Protein AF-A0A1S8CQG7-F1 (afdb_monomer)

pLDDT: mean 82.02, std 10.02, range [31.94, 93.12]

Secondary structure (DSSP, 8-state):
-HHHHHHHHHHHHHHHHHHHT--TT-SS--HHHHHHHHHHHHHHHHHHH-TT-HHHHHHHHHHHHHHHHH----HHHHHTT-HHHHHHHHHHHHHHHHHT-HHHHHHHHHHHHHHHHHHHHTT-TT-HHHHHHHHTSHHHHHHHHHHHHHHHT--------SPPPPTTPPPEEEEEEEEESSHHHHHHHHTTSPSEEEEEEE-------

Radius of gyration: 22.92 Å; Cα contacts (8 Å, |Δi|>4): 133; chains: 1; bounding box: 58×35×70 Å

Structure (mmCIF, N/CA/C/O backbone):
data_AF-A0A1S8CQG7-F1
#
_entry.id   AF-A0A1S8CQG7-F1
#
loop_
_atom_site.group_PDB
_atom_site.id
_atom_site.type_symbol
_atom_site.label_atom_id
_atom_site.label_alt_id
_atom_site.label_comp_id
_atom_site.label_asym_id
_atom_site.label_entity_id
_atom_site.label_seq_id
_atom_site.pdbx_PDB_ins_code
_atom_site.Cartn_x
_atom_site.Cartn_y
_atom_site.Cartn_z
_atom_site.occupancy
_atom_site.B_iso_or_equiv
_atom_site.auth_seq_id
_atom_site.auth_comp_id
_atom_site.auth_asym_id
_atom_site.auth_atom_id
_atom_site.pdbx_PDB_model_num
ATOM 1 N N . MET A 1 1 ? -8.792 21.203 -4.633 1.00 54.28 1 MET A N 1
ATOM 2 C CA . MET A 1 1 ? -9.211 19.789 -4.724 1.00 54.28 1 MET A CA 1
ATOM 3 C C . MET A 1 1 ? -8.132 18.847 -4.196 1.00 54.28 1 MET A C 1
ATOM 5 O O . MET A 1 1 ? -8.352 18.302 -3.131 1.00 54.28 1 MET A O 1
ATOM 9 N N . LEU A 1 2 ? -6.945 18.733 -4.815 1.00 55.75 2 LEU A N 1
ATOM 10 C CA . LEU A 1 2 ? -5.851 17.871 -4.303 1.00 55.75 2 LEU A CA 1
ATOM 11 C C . LEU A 1 2 ? -5.373 18.230 -2.877 1.00 55.75 2 LEU A C 1
ATOM 13 O O . LEU A 1 2 ? -5.140 17.348 -2.058 1.00 55.75 2 LEU A O 1
ATOM 17 N N . LEU A 1 3 ? -5.314 19.528 -2.549 1.00 60.94 3 LEU A N 1
ATOM 18 C CA . LEU A 1 3 ? -4.995 20.023 -1.198 1.00 60.94 3 LEU A CA 1
ATOM 19 C C . LEU A 1 3 ? -6.006 19.596 -0.118 1.00 60.94 3 LEU A C 1
ATOM 21 O O . LEU A 1 3 ? -5.635 19.482 1.046 1.00 60.94 3 LEU A O 1
ATOM 25 N N . ASP A 1 4 ? -7.265 19.357 -0.493 1.00 75.50 4 ASP A N 1
ATOM 26 C CA . ASP A 1 4 ? -8.313 18.941 0.449 1.00 75.50 4 ASP A CA 1
ATOM 27 C C . ASP A 1 4 ? -8.171 17.453 0.789 1.00 75.50 4 ASP A C 1
ATOM 29 O O . ASP A 1 4 ? -8.270 17.050 1.944 1.00 75.50 4 ASP A O 1
ATOM 33 N N . MET A 1 5 ? -7.841 16.639 -0.217 1.00 80.38 5 MET A N 1
ATOM 34 C CA . MET A 1 5 ? -7.647 15.200 -0.065 1.00 80.38 5 MET A CA 1
ATOM 35 C C . MET A 1 5 ? -6.446 14.863 0.821 1.00 80.38 5 MET A C 1
ATOM 37 O O . MET A 1 5 ? -6.584 14.087 1.765 1.00 80.38 5 MET A O 1
ATOM 41 N N . SER A 1 6 ? -5.285 15.474 0.554 1.00 82.12 6 SER A N 1
ATOM 42 C CA . SER A 1 6 ? -4.076 15.260 1.363 1.00 82.12 6 SER A CA 1
ATOM 43 C C . SER A 1 6 ? -4.330 15.606 2.827 1.00 82.12 6 SER A C 1
ATOM 45 O O . SER A 1 6 ? -3.995 14.834 3.719 1.00 82.12 6 SER A O 1
ATOM 47 N N . ARG A 1 7 ? -5.013 16.729 3.080 1.00 86.19 7 ARG A N 1
ATOM 48 C CA . ARG A 1 7 ? -5.357 17.165 4.433 1.00 86.19 7 ARG A CA 1
ATOM 49 C C . ARG A 1 7 ? -6.316 16.198 5.131 1.00 86.19 7 ARG A C 1
ATOM 51 O O . ARG A 1 7 ? -6.117 15.903 6.305 1.00 86.19 7 ARG A O 1
ATOM 58 N N . LEU A 1 8 ? -7.347 15.704 4.442 1.00 88.00 8 LEU A N 1
ATOM 59 C CA . LEU A 1 8 ? -8.273 14.712 5.005 1.00 88.00 8 LEU A CA 1
ATOM 60 C C . LEU A 1 8 ? -7.556 13.401 5.355 1.00 88.00 8 LEU A C 1
ATOM 62 O O . LEU A 1 8 ? -7.810 12.823 6.410 1.00 88.00 8 LEU A O 1
ATOM 66 N N . LEU A 1 9 ? -6.635 12.951 4.499 1.00 89.62 9 LEU A N 1
ATOM 67 C CA . LEU A 1 9 ? -5.856 11.736 4.732 1.00 89.62 9 LEU A CA 1
ATOM 68 C C . LEU A 1 9 ? -4.841 11.894 5.861 1.00 89.62 9 LEU A C 1
ATOM 70 O O . LEU A 1 9 ? -4.693 10.976 6.663 1.00 89.62 9 LEU A O 1
ATOM 74 N N . GLU A 1 10 ? -4.185 13.048 5.971 1.00 90.12 10 GLU A N 1
ATOM 75 C CA . GLU A 1 10 ? -3.320 13.358 7.111 1.00 90.12 10 GLU A CA 1
ATOM 76 C C . GLU A 1 10 ? -4.110 13.369 8.421 1.00 90.12 10 GLU A C 1
ATOM 78 O O . GLU A 1 10 ? -3.680 12.763 9.397 1.00 90.12 10 GLU A O 1
ATOM 83 N N . GLN A 1 11 ? -5.300 13.978 8.440 1.00 90.94 11 GLN A N 1
ATOM 84 C CA . GLN A 1 11 ? -6.179 13.955 9.613 1.00 90.94 11 GLN A CA 1
ATOM 85 C C . GLN A 1 11 ? -6.595 12.529 9.993 1.00 90.94 11 GLN A C 1
ATOM 87 O O . GLN A 1 11 ? -6.559 12.168 11.170 1.00 90.94 11 GLN A O 1
ATOM 92 N N . ALA A 1 12 ? -6.958 11.707 9.005 1.00 92.62 12 ALA A N 1
ATOM 93 C CA . ALA A 1 12 ? -7.298 10.306 9.228 1.00 92.62 12 ALA A CA 1
ATOM 94 C C . ALA A 1 12 ? -6.092 9.500 9.745 1.00 92.62 12 ALA A C 1
ATOM 96 O O . ALA A 1 12 ? -6.244 8.692 10.659 1.00 92.62 12 ALA A O 1
ATOM 97 N N . LEU A 1 13 ? -4.890 9.744 9.213 1.00 92.12 13 LEU A N 1
ATOM 98 C CA . LEU A 1 13 ? -3.665 9.088 9.666 1.00 92.12 13 LEU A CA 1
ATOM 99 C C . LEU A 1 13 ? -3.290 9.502 11.095 1.00 92.12 13 LEU A C 1
ATOM 101 O O . LEU A 1 13 ? -2.899 8.644 11.878 1.00 92.12 13 LEU A O 1
ATOM 105 N N . THR A 1 14 ? -3.447 10.774 11.463 1.00 92.06 14 THR A N 1
ATOM 106 C CA . THR A 1 14 ? -3.216 11.239 12.840 1.00 92.06 14 THR A CA 1
ATOM 107 C C . THR A 1 14 ? -4.167 10.555 13.817 1.00 92.06 14 THR A C 1
ATOM 109 O O . THR A 1 14 ? -3.715 9.980 14.801 1.00 9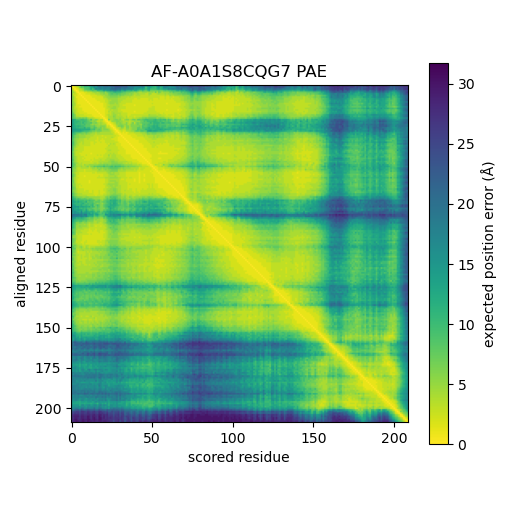2.06 14 THR A O 1
ATOM 112 N N . LEU A 1 15 ? -5.467 10.510 13.505 1.00 91.56 15 LEU A N 1
ATOM 113 C CA . LEU A 1 15 ? -6.439 9.786 14.335 1.00 91.56 15 LEU A CA 1
ATOM 114 C C . LEU A 1 15 ? -6.114 8.295 14.447 1.00 91.56 15 LEU A C 1
ATOM 116 O O . LEU A 1 15 ? -6.358 7.685 15.485 1.00 91.56 15 LEU A O 1
ATOM 120 N N . TRP A 1 16 ? -5.568 7.706 13.385 1.00 93.12 16 TRP A N 1
ATOM 121 C CA . TRP A 1 16 ? -5.131 6.317 13.389 1.00 93.12 16 TRP A CA 1
ATOM 122 C C . TRP A 1 16 ? -3.918 6.080 14.297 1.00 93.12 16 TRP A C 1
ATOM 124 O O . TRP A 1 16 ? -3.903 5.113 15.057 1.00 93.12 16 TRP A O 1
ATOM 134 N N . ILE A 1 17 ? -2.933 6.978 14.266 1.00 90.88 17 ILE A N 1
ATOM 135 C CA . ILE A 1 17 ? -1.761 6.944 15.152 1.00 90.88 17 ILE A CA 1
ATOM 136 C C . ILE A 1 17 ? -2.188 7.091 16.614 1.00 90.88 17 ILE A C 1
ATOM 138 O O . ILE A 1 17 ? -1.755 6.299 17.453 1.00 90.88 17 ILE A O 1
ATOM 142 N N . ASP A 1 18 ? -3.074 8.049 16.897 1.00 89.62 18 ASP A N 1
ATOM 143 C CA . ASP A 1 18 ? -3.602 8.302 18.239 1.00 89.62 18 ASP A CA 1
ATOM 144 C C . ASP A 1 18 ? -4.360 7.085 18.781 1.00 89.62 18 ASP A C 1
ATOM 146 O O . ASP A 1 18 ? -4.192 6.705 19.941 1.00 89.62 18 ASP A O 1
ATOM 150 N N . LEU A 1 19 ? -5.170 6.442 17.934 1.00 88.44 19 LEU A N 1
ATOM 151 C CA . LEU A 1 19 ? -5.935 5.249 18.290 1.00 88.44 19 LEU A CA 1
ATOM 152 C C . LEU A 1 19 ? -5.026 4.064 18.624 1.00 88.44 19 LEU A C 1
ATOM 154 O O . LEU A 1 19 ? -5.281 3.349 19.591 1.00 88.44 19 LEU A O 1
ATOM 158 N N . LEU A 1 20 ? -3.968 3.856 17.839 1.00 86.88 20 LEU A N 1
ATOM 159 C CA . LEU A 1 20 ? -3.015 2.770 18.067 1.00 86.88 20 LEU A CA 1
ATOM 160 C C . LEU A 1 20 ? -1.976 3.089 19.153 1.00 86.88 20 LEU A C 1
ATOM 162 O O . LEU A 1 20 ? -1.196 2.204 19.507 1.00 86.88 20 LEU A O 1
ATOM 166 N N . GLN A 1 21 ? -1.953 4.325 19.665 1.00 84.50 21 GLN A N 1
ATOM 167 C CA . GLN A 1 21 ? -0.974 4.816 20.640 1.00 84.50 21 GLN A CA 1
ATOM 168 C C . GLN A 1 21 ? 0.474 4.509 20.219 1.00 84.50 21 GLN A C 1
ATOM 170 O O . GLN A 1 21 ? 1.303 4.061 21.015 1.00 84.50 21 GLN A O 1
ATOM 175 N N . ILE A 1 22 ? 0.774 4.702 18.933 1.00 80.94 22 ILE A N 1
ATOM 176 C CA . ILE A 1 22 ? 2.097 4.416 18.371 1.00 80.94 22 ILE A CA 1
ATOM 177 C C . ILE A 1 22 ? 3.037 5.575 18.681 1.00 80.94 22 ILE A C 1
ATOM 179 O O . ILE A 1 22 ? 2.813 6.697 18.234 1.00 80.94 22 ILE A O 1
ATOM 183 N N . ASP A 1 23 ? 4.149 5.274 19.350 1.00 77.75 23 ASP A N 1
ATOM 184 C CA . ASP A 1 23 ? 5.336 6.127 19.311 1.00 77.75 23 ASP A CA 1
ATOM 185 C C . ASP A 1 23 ? 6.210 5.735 18.113 1.00 77.75 23 ASP A C 1
ATOM 187 O O . ASP A 1 23 ? 6.784 4.646 18.051 1.00 77.75 23 ASP A O 1
ATOM 191 N N . GLU A 1 24 ? 6.323 6.629 17.138 1.00 70.31 24 GLU A N 1
ATOM 192 C CA . GLU A 1 24 ? 7.125 6.397 15.937 1.00 70.31 24 GLU A CA 1
ATOM 193 C C . GLU A 1 24 ? 8.622 6.238 16.225 1.00 70.31 24 GLU A C 1
ATOM 195 O O . GLU A 1 24 ? 9.329 5.595 15.448 1.00 70.31 24 GLU A O 1
ATOM 200 N N . ASN A 1 25 ? 9.100 6.764 17.355 1.00 78.12 25 ASN A N 1
ATOM 201 C CA . ASN A 1 25 ? 10.495 6.668 17.773 1.00 78.12 25 ASN A CA 1
ATOM 202 C C . ASN A 1 25 ? 10.755 5.471 18.698 1.00 78.12 25 ASN A C 1
ATOM 204 O O . ASN A 1 25 ? 11.852 5.351 19.251 1.00 78.12 25 ASN A O 1
ATOM 208 N N . MET A 1 26 ? 9.777 4.571 18.868 1.00 78.50 26 MET A N 1
ATOM 209 C CA . MET A 1 26 ? 9.948 3.404 19.726 1.00 78.50 26 MET A CA 1
ATOM 210 C C . MET A 1 26 ? 11.101 2.515 19.229 1.00 78.50 26 MET A C 1
ATOM 212 O O . MET A 1 26 ? 11.159 2.104 18.062 1.00 78.50 26 MET A O 1
ATOM 216 N N . THR A 1 27 ? 12.012 2.183 20.142 1.00 75.56 27 THR A N 1
ATOM 217 C CA . THR A 1 27 ? 13.110 1.225 19.925 1.00 75.56 27 THR A CA 1
ATOM 218 C C . THR A 1 27 ? 12.851 -0.118 20.609 1.00 75.56 27 THR A C 1
ATOM 220 O O . THR A 1 27 ? 13.484 -1.115 20.268 1.00 75.56 27 THR A O 1
ATOM 223 N N . THR A 1 28 ? 11.886 -0.170 21.529 1.00 76.69 28 THR A N 1
ATOM 224 C CA . THR A 1 28 ? 11.429 -1.373 22.230 1.00 76.69 28 THR A CA 1
ATOM 225 C C . THR A 1 28 ? 9.903 -1.453 22.167 1.00 76.69 28 THR A C 1
ATOM 227 O O . THR A 1 28 ? 9.218 -0.435 22.226 1.00 76.69 28 THR A O 1
ATOM 230 N N . GLY A 1 29 ? 9.356 -2.660 22.013 1.00 81.50 29 GLY A N 1
ATOM 231 C CA . GLY A 1 29 ? 7.917 -2.856 21.848 1.00 81.50 29 GLY A CA 1
ATOM 232 C C . GLY A 1 29 ? 7.546 -4.306 21.548 1.00 81.50 29 GLY A C 1
ATOM 233 O O . GLY A 1 29 ? 8.406 -5.168 21.359 1.00 81.50 29 GLY A O 1
ATOM 234 N N . SER A 1 30 ? 6.248 -4.582 21.519 1.00 85.31 30 SER A N 1
ATOM 235 C CA . SER A 1 30 ? 5.708 -5.859 21.051 1.00 85.31 30 SER A CA 1
ATOM 236 C C . SER A 1 30 ? 5.804 -5.983 19.525 1.00 85.31 30 SER A C 1
ATOM 238 O O . SER A 1 30 ? 5.889 -4.989 18.802 1.00 85.31 30 SER A O 1
ATOM 240 N N . SER A 1 31 ? 5.733 -7.216 19.010 1.00 84.75 31 SER A N 1
ATOM 241 C CA . SER A 1 31 ? 5.701 -7.463 17.558 1.00 84.75 31 SER A CA 1
ATOM 242 C C . SER A 1 31 ? 4.557 -6.715 16.864 1.00 84.75 31 SER A C 1
ATOM 244 O O . SER A 1 31 ? 4.723 -6.248 15.741 1.00 84.75 31 SER A O 1
ATOM 246 N N . GLU A 1 32 ? 3.411 -6.575 17.530 1.00 83.94 32 GLU A N 1
ATOM 247 C CA . GLU A 1 32 ? 2.257 -5.848 17.003 1.00 83.94 32 GLU A CA 1
ATOM 248 C C . GLU A 1 32 ? 2.516 -4.341 16.917 1.00 83.94 32 GLU A C 1
ATOM 250 O O . GLU A 1 32 ? 2.257 -3.737 15.880 1.00 83.94 32 GLU A O 1
ATOM 255 N N . GLN A 1 33 ? 3.121 -3.744 17.946 1.00 84.62 33 GLN A N 1
ATOM 256 C CA . GLN A 1 33 ? 3.489 -2.325 17.928 1.00 84.62 33 GLN A CA 1
ATOM 257 C C . GLN A 1 33 ? 4.494 -2.004 16.817 1.00 84.62 33 GLN A C 1
ATOM 259 O O . GLN A 1 33 ? 4.330 -1.005 16.119 1.00 84.62 33 GLN A O 1
ATOM 264 N N . PHE A 1 34 ? 5.482 -2.876 16.591 1.00 85.50 34 PHE A N 1
ATOM 265 C CA . PHE A 1 34 ? 6.413 -2.714 15.472 1.00 85.50 34 PHE A CA 1
ATOM 266 C C . PHE A 1 34 ? 5.711 -2.815 14.114 1.00 85.50 34 PHE A C 1
ATOM 268 O O . PHE A 1 34 ? 5.920 -1.950 13.266 1.00 85.50 34 PHE A O 1
ATOM 275 N N . LYS A 1 35 ? 4.827 -3.804 13.921 1.00 85.88 35 LYS A N 1
ATOM 276 C CA . LYS A 1 35 ? 4.032 -3.932 12.685 1.00 85.88 35 LYS A CA 1
ATOM 277 C C . LYS A 1 35 ? 3.180 -2.692 12.425 1.00 85.88 35 LYS A C 1
ATOM 279 O O . LYS A 1 35 ? 3.163 -2.181 11.309 1.00 85.88 35 LYS A O 1
ATOM 284 N N . ASN A 1 36 ? 2.509 -2.196 13.458 1.00 86.88 36 ASN A N 1
ATOM 285 C CA . ASN A 1 36 ? 1.658 -1.016 13.386 1.00 86.88 36 ASN A CA 1
ATOM 286 C C . ASN A 1 36 ? 2.468 0.249 13.056 1.00 86.88 36 ASN A C 1
ATOM 288 O O . ASN A 1 36 ? 2.061 1.043 12.207 1.00 86.88 36 ASN A O 1
ATOM 292 N N . ARG A 1 37 ? 3.650 0.412 13.665 1.00 88.62 37 ARG A N 1
ATOM 293 C CA . ARG A 1 37 ? 4.590 1.497 13.346 1.00 88.62 37 ARG A CA 1
ATOM 294 C C . ARG A 1 37 ? 5.037 1.439 11.888 1.00 88.62 37 ARG A C 1
ATOM 296 O O . ARG A 1 37 ? 4.981 2.449 11.189 1.00 88.62 37 ARG A O 1
ATOM 303 N N . ASP A 1 38 ? 5.468 0.269 11.426 1.00 87.62 38 ASP A N 1
ATOM 304 C CA . ASP A 1 38 ? 5.947 0.092 10.056 1.00 87.62 38 ASP A CA 1
ATOM 305 C C . ASP A 1 38 ? 4.819 0.372 9.049 1.00 87.62 38 ASP A C 1
ATOM 307 O O . ASP A 1 38 ? 5.031 1.063 8.057 1.00 87.62 38 ASP A O 1
ATOM 311 N N . GLN A 1 39 ? 3.587 -0.041 9.356 1.00 88.31 39 GLN A N 1
ATOM 312 C CA . GLN A 1 39 ? 2.401 0.260 8.554 1.00 88.31 39 GLN A CA 1
ATOM 313 C C . GLN A 1 39 ? 2.093 1.763 8.479 1.00 88.31 39 GLN A C 1
ATOM 315 O O . GLN A 1 39 ? 1.856 2.284 7.387 1.00 88.31 39 GLN A O 1
ATOM 320 N N . VAL A 1 40 ? 2.123 2.480 9.609 1.00 90.94 40 VAL A N 1
ATOM 321 C CA . VAL A 1 40 ? 1.959 3.947 9.639 1.00 90.94 40 VAL A CA 1
ATOM 322 C C . VAL A 1 40 ? 3.028 4.627 8.794 1.00 90.94 40 VAL A C 1
ATOM 324 O O . VAL A 1 40 ? 2.717 5.510 7.989 1.00 90.94 40 VAL A O 1
ATOM 327 N N . ARG A 1 41 ? 4.281 4.188 8.933 1.00 89.94 41 ARG A N 1
ATOM 328 C CA . ARG A 1 41 ? 5.398 4.703 8.147 1.00 89.94 41 ARG A CA 1
ATOM 329 C C . ARG A 1 41 ? 5.169 4.481 6.653 1.00 89.94 41 ARG A C 1
ATOM 331 O O . ARG A 1 41 ? 5.276 5.436 5.889 1.00 89.94 41 ARG A O 1
ATOM 338 N N . THR A 1 42 ? 4.791 3.272 6.238 1.00 89.25 42 THR A N 1
ATOM 339 C CA . THR A 1 42 ? 4.466 2.959 4.838 1.00 89.25 42 THR A CA 1
ATOM 340 C C . THR A 1 42 ? 3.365 3.871 4.298 1.00 89.25 42 THR A C 1
ATOM 342 O O . THR A 1 42 ? 3.508 4.420 3.204 1.00 89.25 42 THR A O 1
ATOM 345 N N . ILE A 1 43 ? 2.282 4.093 5.052 1.00 90.94 43 ILE A N 1
ATOM 346 C CA . ILE A 1 43 ? 1.184 4.980 4.629 1.00 90.94 43 ILE A CA 1
ATOM 347 C C . ILE A 1 43 ? 1.684 6.419 4.466 1.00 90.94 43 ILE A C 1
ATOM 349 O O . ILE A 1 43 ? 1.387 7.055 3.454 1.00 90.94 43 ILE A O 1
ATOM 353 N N . ARG A 1 44 ? 2.486 6.926 5.409 1.00 90.12 44 ARG A N 1
ATOM 354 C CA . ARG A 1 44 ? 3.040 8.283 5.333 1.00 90.12 44 ARG A CA 1
ATOM 355 C C . ARG A 1 44 ? 3.990 8.457 4.155 1.00 90.12 44 ARG A C 1
ATOM 357 O O . ARG A 1 44 ? 3.867 9.424 3.413 1.00 90.12 44 ARG A O 1
ATOM 364 N N . GLU A 1 45 ? 4.907 7.517 3.952 1.00 88.62 45 GLU A N 1
ATOM 365 C CA . GLU A 1 45 ? 5.797 7.545 2.790 1.00 88.62 45 GLU A CA 1
ATOM 366 C C . GLU A 1 45 ? 4.996 7.500 1.479 1.00 88.62 45 GLU A C 1
ATOM 368 O O . GLU A 1 45 ? 5.328 8.192 0.519 1.00 88.62 45 GLU A O 1
ATOM 373 N N . THR A 1 46 ? 3.895 6.744 1.451 1.00 89.69 46 THR A N 1
ATOM 374 C CA . THR A 1 46 ? 2.986 6.702 0.298 1.00 89.69 46 THR A CA 1
ATOM 375 C C . THR A 1 46 ? 2.314 8.045 0.044 1.00 89.69 46 THR A C 1
ATOM 377 O O . THR A 1 46 ? 2.216 8.431 -1.112 1.00 89.69 46 THR A O 1
ATOM 38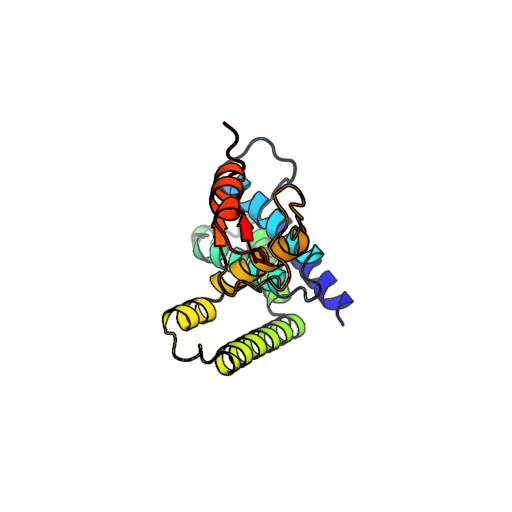0 N N . LEU A 1 47 ? 1.873 8.769 1.080 1.00 89.38 47 LEU A N 1
ATOM 381 C CA . LEU A 1 47 ? 1.279 10.105 0.915 1.00 89.38 47 LEU A CA 1
ATOM 382 C C . LEU A 1 47 ? 2.246 11.087 0.248 1.00 89.38 47 LEU A C 1
ATOM 384 O O . LEU A 1 47 ? 1.822 11.916 -0.549 1.00 89.38 47 LEU A O 1
ATOM 388 N N . VAL A 1 48 ? 3.542 10.974 0.549 1.00 87.00 48 VAL A N 1
ATOM 389 C CA . VAL A 1 48 ? 4.575 11.819 -0.066 1.00 87.00 48 VAL A CA 1
ATOM 390 C C . VAL A 1 48 ? 4.815 11.434 -1.530 1.00 87.00 48 VAL A C 1
ATOM 392 O O . VAL A 1 48 ? 5.004 12.310 -2.371 1.00 87.00 48 VAL A O 1
ATOM 395 N N . ARG A 1 49 ? 4.810 10.131 -1.847 1.00 86.50 49 ARG A N 1
ATOM 396 C CA . ARG A 1 49 ? 5.115 9.608 -3.193 1.00 86.50 49 ARG A CA 1
ATOM 397 C C . ARG A 1 49 ? 3.928 9.660 -4.158 1.00 86.50 49 ARG A C 1
ATOM 399 O O . ARG A 1 49 ? 4.110 9.899 -5.349 1.00 86.50 49 ARG A O 1
ATOM 406 N N . ASP A 1 50 ? 2.720 9.394 -3.671 1.00 85.88 50 ASP A N 1
ATOM 407 C CA . ASP A 1 50 ? 1.499 9.337 -4.470 1.00 85.88 50 ASP A CA 1
ATOM 408 C C . ASP A 1 50 ? 0.772 10.681 -4.441 1.00 85.88 50 ASP A C 1
ATOM 410 O O . ASP A 1 50 ? -0.038 10.945 -3.553 1.00 85.88 50 ASP A O 1
ATOM 414 N N . SER A 1 51 ? 0.994 11.503 -5.467 1.00 80.38 51 SER A N 1
ATOM 415 C CA . SER A 1 51 ? 0.324 12.802 -5.617 1.00 80.38 51 SER A CA 1
ATOM 416 C C . SER A 1 51 ? -1.206 12.711 -5.659 1.00 80.38 51 SER A C 1
ATOM 418 O O . SER A 1 51 ? -1.881 13.703 -5.386 1.00 80.38 51 SER A O 1
ATOM 420 N N . SER A 1 52 ? -1.765 11.538 -5.983 1.00 83.69 52 SER A N 1
ATOM 421 C CA . SER A 1 52 ? -3.211 11.310 -5.968 1.00 83.69 52 SER A CA 1
ATOM 422 C C . SER A 1 52 ? -3.767 10.982 -4.581 1.00 83.69 52 SER A C 1
ATOM 424 O O . SER A 1 52 ? -4.976 11.029 -4.403 1.00 83.69 52 SER A O 1
ATOM 426 N N . GLY A 1 53 ? -2.932 10.588 -3.614 1.00 86.56 53 GLY A N 1
ATOM 427 C CA . GLY A 1 53 ? -3.355 10.162 -2.272 1.00 86.56 53 GLY A CA 1
ATOM 428 C C . GLY A 1 53 ? -4.169 8.858 -2.215 1.00 86.56 53 GLY A C 1
ATOM 429 O O . GLY A 1 53 ? -4.407 8.327 -1.128 1.00 86.56 53 GLY A O 1
ATOM 430 N N . VAL A 1 54 ? -4.575 8.297 -3.358 1.00 89.12 54 VAL A N 1
ATOM 431 C CA . VAL A 1 54 ? -5.472 7.134 -3.428 1.00 89.12 54 VAL A CA 1
ATOM 432 C C . VAL A 1 54 ? -4.806 5.886 -2.852 1.00 89.12 54 VAL A C 1
ATOM 434 O O . VAL A 1 54 ? -5.437 5.128 -2.121 1.00 89.12 54 VAL A O 1
ATOM 437 N N . THR A 1 55 ? -3.516 5.676 -3.107 1.00 90.75 55 THR A N 1
ATOM 438 C CA . THR A 1 55 ? -2.809 4.499 -2.579 1.00 90.75 55 THR A CA 1
ATOM 439 C C . THR A 1 55 ? -2.776 4.527 -1.053 1.00 90.75 55 THR A C 1
ATOM 441 O O . THR A 1 55 ? -3.093 3.532 -0.403 1.00 90.75 55 THR A O 1
ATOM 444 N N . ALA A 1 56 ? -2.465 5.687 -0.469 1.00 91.38 56 ALA A N 1
ATOM 445 C CA . ALA A 1 56 ? -2.448 5.866 0.977 1.00 91.38 56 ALA A CA 1
ATOM 446 C C . ALA A 1 56 ? -3.841 5.686 1.600 1.00 91.38 56 ALA A C 1
ATOM 448 O O . ALA A 1 56 ? -3.961 5.016 2.626 1.00 91.38 56 ALA A O 1
ATOM 449 N N . LEU A 1 57 ? -4.891 6.210 0.953 1.00 91.25 57 LEU A N 1
ATOM 450 C CA . LEU A 1 57 ? -6.285 6.011 1.360 1.00 91.25 57 LEU A CA 1
ATOM 451 C C . LEU A 1 57 ? -6.617 4.527 1.528 1.00 91.25 57 LEU A C 1
ATOM 453 O O . LEU A 1 57 ? -7.154 4.125 2.560 1.00 91.25 57 LEU A O 1
ATOM 457 N N . PHE A 1 58 ? -6.314 3.704 0.525 1.00 90.00 58 PHE A N 1
ATOM 458 C CA . PHE A 1 58 ? -6.678 2.293 0.580 1.00 90.00 58 PHE A CA 1
ATOM 459 C C . PHE A 1 58 ? -5.783 1.471 1.501 1.00 90.00 58 PHE A C 1
ATOM 461 O O . PHE A 1 58 ? -6.286 0.565 2.169 1.00 90.00 58 PHE A O 1
ATOM 468 N N . LEU A 1 59 ? -4.491 1.799 1.601 1.00 90.81 59 LEU A N 1
ATOM 469 C CA . LEU A 1 59 ? -3.628 1.207 2.622 1.00 90.81 59 LEU A CA 1
ATOM 470 C C . LEU A 1 59 ? -4.192 1.489 4.021 1.00 90.81 59 LEU A C 1
ATOM 472 O O . LEU A 1 59 ? -4.315 0.562 4.823 1.00 90.81 59 LEU A O 1
ATOM 476 N N . LEU A 1 60 ? -4.626 2.723 4.295 1.00 92.00 60 LEU A N 1
ATOM 477 C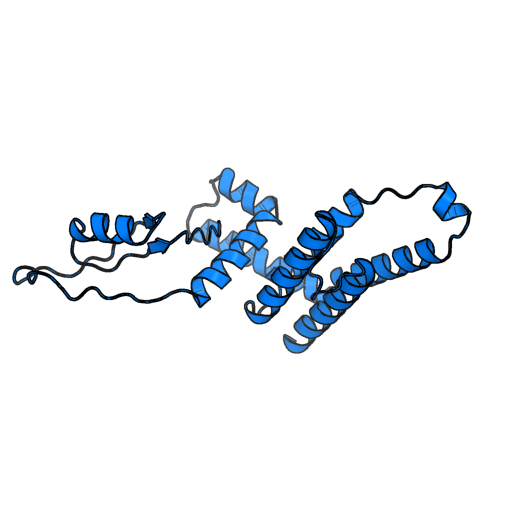 CA . LEU A 1 60 ? -5.248 3.095 5.565 1.00 92.00 60 LEU A CA 1
ATOM 478 C C . LEU A 1 60 ? -6.591 2.381 5.789 1.00 92.00 60 LEU A C 1
ATOM 480 O O . LEU A 1 60 ? -6.766 1.748 6.827 1.00 92.00 60 LEU A O 1
ATOM 484 N N . LYS A 1 61 ? -7.507 2.387 4.810 1.00 91.12 61 LYS A N 1
ATOM 485 C CA . LYS A 1 61 ? -8.794 1.664 4.893 1.00 91.12 61 LYS A CA 1
ATOM 486 C C . LYS A 1 61 ? -8.608 0.180 5.199 1.00 91.12 61 LYS A C 1
ATOM 488 O O . LYS A 1 61 ? -9.320 -0.369 6.040 1.00 91.12 61 LYS A O 1
ATOM 493 N N . ASN A 1 62 ? -7.639 -0.461 4.553 1.00 89.19 62 ASN A N 1
ATOM 494 C CA . ASN A 1 62 ? -7.321 -1.860 4.803 1.00 89.19 62 ASN A CA 1
ATOM 495 C C . ASN A 1 62 ? -6.754 -2.076 6.216 1.00 89.19 62 ASN A C 1
ATOM 497 O O . ASN A 1 62 ? -7.141 -3.024 6.892 1.00 89.19 62 ASN A O 1
ATOM 501 N N . SER A 1 63 ? -5.891 -1.170 6.683 1.00 89.31 63 SER A N 1
ATOM 502 C CA . SER A 1 63 ? -5.330 -1.195 8.043 1.00 89.31 63 SER A CA 1
ATOM 503 C C . SER A 1 63 ? -6.427 -1.142 9.106 1.00 89.31 63 SER A C 1
ATOM 505 O O . SER A 1 63 ? -6.483 -1.991 9.993 1.00 89.31 63 SER A O 1
ATOM 507 N N . VAL A 1 64 ? -7.348 -0.187 8.956 1.00 91.25 64 VAL A N 1
ATOM 508 C CA . VAL A 1 64 ? -8.496 -0.012 9.851 1.00 91.25 64 VAL A CA 1
ATOM 509 C C . VAL A 1 64 ? -9.409 -1.234 9.802 1.00 91.25 64 VAL A C 1
ATOM 511 O O . VAL A 1 64 ? -9.776 -1.767 10.844 1.00 91.25 64 VAL A O 1
ATOM 514 N N . SER A 1 65 ? -9.734 -1.730 8.607 1.00 89.38 65 SER A N 1
ATOM 515 C CA . SER A 1 65 ? -10.603 -2.904 8.446 1.00 89.38 65 SER A CA 1
ATOM 516 C C . SER A 1 65 ? -10.003 -4.152 9.096 1.00 89.38 65 SER A C 1
ATOM 518 O O . SER A 1 65 ? -10.702 -4.874 9.804 1.00 89.38 65 SER A O 1
ATOM 520 N N . HIS A 1 66 ? -8.698 -4.379 8.915 1.00 86.94 66 HIS A N 1
ATOM 521 C CA . HIS A 1 66 ? -7.989 -5.484 9.553 1.00 86.94 66 HIS A CA 1
ATOM 522 C C . HIS A 1 66 ? -8.008 -5.355 11.080 1.00 86.94 66 HIS A C 1
ATOM 524 O O . HIS A 1 66 ? -8.262 -6.335 11.776 1.00 86.94 66 HIS A O 1
ATOM 530 N N . TYR A 1 67 ? -7.758 -4.164 11.620 1.00 87.44 67 TYR A N 1
ATOM 531 C CA . TYR A 1 67 ? -7.821 -3.934 13.062 1.00 87.44 67 TYR A CA 1
ATOM 532 C C . TYR A 1 67 ? -9.213 -4.216 13.627 1.00 87.44 67 TYR A C 1
ATOM 534 O O . TYR A 1 67 ? -9.340 -4.966 14.592 1.00 87.44 67 TYR A O 1
ATOM 542 N N . LEU A 1 68 ? -10.267 -3.704 12.987 1.00 88.12 68 LEU A N 1
ATOM 543 C CA . LEU A 1 68 ? -11.644 -3.937 13.424 1.00 88.12 68 LEU A CA 1
ATOM 544 C C . LEU A 1 68 ? -12.028 -5.418 13.368 1.00 88.12 68 LEU A C 1
ATOM 546 O O . LEU A 1 68 ? -12.690 -5.904 14.279 1.00 88.12 68 LEU A O 1
ATOM 550 N N . ALA A 1 69 ? -11.573 -6.149 12.348 1.00 86.44 69 ALA A N 1
ATOM 551 C CA . ALA A 1 69 ? -11.829 -7.584 12.228 1.00 86.44 69 ALA A CA 1
ATOM 552 C C . ALA A 1 69 ? -11.147 -8.420 13.327 1.00 86.44 69 ALA A C 1
ATOM 554 O O . ALA A 1 69 ? -11.628 -9.501 13.657 1.00 86.44 69 ALA A O 1
ATOM 555 N N . ASN A 1 70 ? -10.040 -7.930 13.892 1.00 83.88 70 ASN A N 1
ATOM 556 C CA . ASN A 1 70 ? -9.255 -8.640 14.905 1.00 83.88 70 ASN A CA 1
ATOM 557 C C . ASN A 1 70 ? -9.446 -8.087 16.327 1.00 83.88 70 ASN A C 1
ATOM 559 O O . ASN A 1 70 ? -8.897 -8.639 17.279 1.00 83.88 70 ASN A O 1
ATOM 563 N N 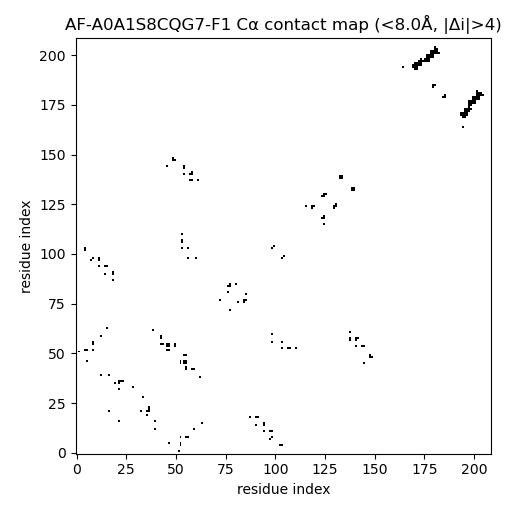. THR A 1 71 ? -10.239 -7.028 16.493 1.00 82.75 71 THR A N 1
ATOM 564 C CA . THR A 1 71 ? -10.523 -6.437 17.804 1.00 82.75 71 THR A CA 1
ATOM 565 C C . THR A 1 71 ? -11.756 -7.099 18.411 1.00 82.75 71 THR A C 1
ATOM 567 O O . THR A 1 71 ? -12.878 -6.907 17.943 1.00 82.75 71 THR A O 1
ATOM 570 N N . ALA A 1 72 ? -11.565 -7.872 19.481 1.00 78.62 72 ALA A N 1
ATOM 571 C CA . ALA A 1 72 ? -12.663 -8.474 20.232 1.00 78.62 72 ALA A CA 1
ATOM 572 C C . ALA A 1 72 ? -13.112 -7.546 21.371 1.00 78.62 72 ALA A C 1
ATOM 574 O O . ALA A 1 72 ? -12.322 -7.209 22.250 1.00 78.62 72 ALA A O 1
ATOM 575 N N . ILE A 1 73 ? -14.394 -7.171 21.381 1.00 75.88 73 ILE A N 1
ATOM 576 C CA . ILE A 1 73 ? -15.003 -6.374 22.454 1.00 75.88 73 ILE A CA 1
ATOM 577 C C . ILE A 1 73 ? -16.118 -7.195 23.096 1.00 75.88 73 ILE A C 1
ATOM 579 O O . ILE A 1 73 ? -17.003 -7.706 22.408 1.00 75.88 73 ILE A O 1
ATOM 583 N N . SER A 1 74 ? -16.095 -7.320 24.422 1.00 79.38 74 SER A N 1
ATOM 584 C CA . SER A 1 74 ? -17.164 -7.999 25.151 1.00 79.38 74 SER A CA 1
ATOM 585 C C . SER A 1 74 ? -18.368 -7.078 25.366 1.00 79.38 74 SER A C 1
ATOM 587 O O . SER A 1 74 ? -18.234 -5.888 25.653 1.00 79.38 74 SER A O 1
ATOM 589 N N . LEU A 1 75 ? -19.571 -7.653 25.324 1.00 76.56 75 LEU A N 1
ATOM 590 C CA . LEU A 1 75 ? -20.811 -6.950 25.680 1.00 76.56 75 LEU A CA 1
ATOM 591 C C . LEU A 1 75 ? -20.761 -6.366 27.099 1.00 76.56 75 LEU A C 1
ATOM 593 O O . LEU A 1 75 ? -21.333 -5.311 27.349 1.00 76.56 75 LEU A O 1
ATOM 597 N N . GLN A 1 76 ? -20.045 -7.020 28.016 1.00 80.12 76 GLN A N 1
ATOM 598 C CA . GLN A 1 76 ? -19.877 -6.544 29.386 1.00 80.12 76 GLN A CA 1
ATOM 599 C C . GLN A 1 76 ? -19.092 -5.226 29.447 1.00 80.12 76 GLN A C 1
ATOM 601 O O . GLN A 1 76 ? -19.494 -4.324 30.177 1.00 80.12 76 GLN A O 1
ATOM 606 N N . GLN A 1 77 ? -18.020 -5.081 28.659 1.00 75.00 77 GLN A N 1
ATOM 607 C CA . GLN A 1 77 ? -17.257 -3.827 28.563 1.00 75.00 77 GLN A CA 1
ATOM 608 C C . GLN A 1 77 ? -18.117 -2.683 28.012 1.00 75.00 77 GLN A C 1
ATOM 610 O O . GLN A 1 77 ? -18.045 -1.563 28.510 1.00 75.00 77 GLN A O 1
ATOM 615 N N . ILE A 1 78 ? -18.983 -2.981 27.037 1.00 76.62 78 ILE A N 1
ATOM 616 C CA . ILE A 1 78 ? -19.901 -1.997 26.447 1.00 76.62 78 ILE A CA 1
ATOM 617 C C . ILE A 1 78 ? -20.958 -1.555 27.469 1.00 76.62 78 ILE A C 1
ATOM 619 O O . ILE A 1 78 ? -21.182 -0.361 27.652 1.00 76.62 78 ILE A O 1
ATOM 623 N N . ILE A 1 79 ? -21.598 -2.509 28.153 1.00 79.62 79 ILE A N 1
ATOM 624 C CA . ILE A 1 79 ? -22.691 -2.239 29.103 1.00 79.62 79 ILE A CA 1
ATOM 625 C C . ILE A 1 79 ? -22.187 -1.496 30.341 1.00 79.62 79 ILE A C 1
ATOM 627 O O . ILE A 1 79 ? -22.869 -0.604 30.842 1.00 79.62 79 ILE A O 1
ATOM 631 N N . ASN A 1 80 ? -20.990 -1.834 30.821 1.00 82.44 80 ASN A N 1
ATOM 632 C CA . ASN A 1 80 ? -20.416 -1.201 32.005 1.00 82.44 80 ASN A CA 1
ATOM 633 C C . ASN A 1 80 ? -19.930 0.234 31.748 1.00 82.44 80 ASN A C 1
ATOM 635 O O . ASN A 1 80 ? -19.526 0.905 32.696 1.00 82.44 80 ASN A O 1
ATOM 639 N N . GLY A 1 81 ? -19.989 0.713 30.499 1.00 69.31 81 GLY A N 1
ATOM 640 C CA . GLY A 1 81 ? -19.672 2.096 30.155 1.00 69.31 81 GLY A CA 1
ATOM 641 C C . GLY A 1 81 ? -18.236 2.474 30.498 1.00 69.31 81 GLY A C 1
ATOM 642 O O . GLY A 1 81 ? -17.990 3.597 30.940 1.00 69.31 81 GLY A O 1
ATOM 643 N N . ASP A 1 82 ? -17.304 1.533 30.335 1.00 77.94 82 ASP A N 1
ATOM 644 C CA . ASP A 1 82 ? -15.893 1.793 30.576 1.00 77.94 82 ASP A CA 1
ATOM 645 C C . ASP A 1 82 ? -15.434 2.940 29.654 1.00 77.94 82 ASP A C 1
ATOM 647 O O . ASP A 1 82 ? -15.529 2.857 28.423 1.00 77.94 82 ASP A O 1
ATOM 651 N N . ARG A 1 83 ? -15.032 4.064 30.269 1.00 77.06 83 ARG A N 1
ATOM 652 C CA . ARG A 1 83 ? -14.779 5.336 29.573 1.00 77.06 83 ARG A CA 1
ATOM 653 C C . ARG A 1 83 ? -13.724 5.184 28.492 1.00 77.06 83 ARG A C 1
ATOM 655 O O . ARG A 1 83 ? -13.858 5.806 27.440 1.00 77.06 83 ARG A O 1
ATOM 662 N N . ASP A 1 84 ? -12.719 4.355 28.739 1.00 76.81 84 ASP A N 1
ATOM 663 C CA . ASP A 1 84 ? -11.617 4.169 27.804 1.00 76.81 84 ASP A CA 1
ATOM 664 C C . ASP A 1 84 ? -12.112 3.483 26.521 1.00 76.81 84 ASP A C 1
ATOM 666 O O . ASP A 1 84 ? -11.800 3.934 25.420 1.00 76.81 84 ASP A O 1
ATOM 670 N N . TYR A 1 85 ? -13.016 2.504 26.637 1.00 77.75 85 TYR A N 1
ATOM 671 C CA . TYR A 1 85 ? -13.623 1.837 25.478 1.00 77.75 85 TYR A CA 1
ATOM 672 C C . TYR A 1 85 ? -14.581 2.742 24.706 1.00 77.75 85 TYR A C 1
ATOM 674 O O . TYR A 1 85 ? -14.585 2.729 23.473 1.00 77.75 85 TYR A O 1
ATOM 682 N N . LEU A 1 86 ? -15.393 3.541 25.404 1.00 80.12 86 LEU A N 1
ATOM 683 C CA . LEU A 1 86 ? -16.285 4.503 24.749 1.00 80.12 86 LEU A CA 1
ATOM 684 C C . LEU A 1 86 ? -15.492 5.558 23.965 1.00 80.12 86 LEU A C 1
ATOM 686 O O . LEU A 1 86 ? -15.902 5.945 22.868 1.00 80.12 86 LEU A O 1
ATOM 690 N N . ASN A 1 87 ? -14.334 5.974 24.486 1.00 84.06 87 ASN A N 1
ATOM 691 C CA . ASN A 1 87 ? -13.422 6.875 23.788 1.00 84.06 87 ASN A CA 1
ATOM 692 C C . ASN A 1 87 ? -12.829 6.221 22.533 1.00 84.06 87 ASN A C 1
ATOM 694 O O . ASN A 1 87 ? -12.920 6.811 21.455 1.00 84.06 87 ASN A O 1
ATOM 698 N N . THR A 1 88 ? -12.306 4.993 22.630 1.00 83.56 88 THR A N 1
ATOM 699 C CA . THR A 1 88 ? -11.792 4.255 21.462 1.00 83.56 88 THR A CA 1
ATOM 700 C C . THR A 1 88 ? -12.866 4.090 20.390 1.00 83.56 88 THR A C 1
ATOM 702 O O . THR A 1 88 ? -12.620 4.344 19.212 1.00 83.56 88 THR A O 1
ATOM 705 N N . LEU A 1 89 ? -14.092 3.729 20.778 1.00 84.75 89 LEU A N 1
ATOM 706 C CA . LEU A 1 89 ? -15.199 3.547 19.840 1.00 84.75 89 LEU A CA 1
ATOM 707 C C . LEU A 1 89 ? -15.583 4.862 19.141 1.00 84.75 89 LEU A C 1
ATOM 709 O O . LEU A 1 89 ? -15.838 4.868 17.937 1.00 84.75 89 LEU A O 1
ATOM 713 N N . SER A 1 90 ? -15.559 5.985 19.862 1.00 87.19 90 SER A N 1
ATOM 714 C CA . SER A 1 90 ? -15.763 7.322 19.290 1.00 87.19 90 SER A CA 1
ATOM 715 C C . SER A 1 90 ? -14.666 7.705 18.283 1.00 87.19 90 SER A C 1
ATOM 717 O O . SER A 1 90 ? -14.961 8.233 17.203 1.00 87.19 90 SER A O 1
ATOM 719 N N . GLN A 1 91 ? -13.402 7.389 18.586 1.00 88.50 91 GLN A N 1
ATOM 720 C CA . GLN A 1 91 ? -12.275 7.612 17.673 1.00 88.50 91 GLN A CA 1
ATOM 721 C C . GLN A 1 91 ? -12.400 6.759 16.406 1.00 88.50 91 GLN A C 1
ATOM 723 O O . GLN A 1 91 ? -12.294 7.297 15.304 1.00 88.50 91 GLN A O 1
ATOM 728 N N . VAL A 1 92 ? -12.719 5.465 16.543 1.00 89.88 92 VAL A N 1
ATOM 729 C CA . VAL A 1 92 ? -12.996 4.568 15.406 1.00 89.88 92 VAL A CA 1
ATOM 730 C C . VAL A 1 92 ? -14.114 5.132 14.533 1.00 89.88 92 VAL A C 1
ATOM 732 O O . VAL A 1 92 ? -13.964 5.214 13.317 1.00 89.88 92 VAL A O 1
ATOM 735 N N . GLN A 1 93 ? -15.235 5.547 15.127 1.00 89.88 93 GLN A N 1
ATOM 736 C CA . GLN A 1 93 ? -16.359 6.102 14.369 1.00 89.88 93 GLN A CA 1
ATOM 737 C C . GLN A 1 93 ? -15.975 7.375 13.616 1.00 89.88 93 GLN A C 1
ATOM 739 O O . GLN A 1 93 ? -16.385 7.564 12.471 1.00 89.88 93 GLN A O 1
ATOM 744 N N . SER A 1 94 ? -15.194 8.247 14.251 1.00 91.25 94 SER A N 1
ATOM 745 C CA . SER A 1 94 ? -14.707 9.479 13.630 1.00 91.25 94 SER A CA 1
ATOM 746 C C . SER A 1 94 ? -13.784 9.173 12.451 1.00 91.25 94 SER A C 1
ATOM 748 O O . SER A 1 94 ? -13.942 9.756 11.380 1.00 91.25 94 SER A O 1
ATOM 750 N N . LEU A 1 95 ? -12.886 8.199 12.614 1.00 92.44 95 LEU A N 1
ATOM 751 C CA . LEU A 1 95 ? -12.001 7.728 11.556 1.00 92.44 95 LEU A CA 1
ATOM 752 C C . LEU A 1 95 ? -12.785 7.128 10.382 1.00 92.44 95 LEU A C 1
ATOM 754 O O . LEU A 1 95 ? -12.549 7.502 9.237 1.00 92.44 95 LEU A O 1
ATOM 758 N N . LEU A 1 96 ? -13.757 6.252 10.650 1.00 91.31 96 LEU A N 1
ATOM 759 C CA . LEU A 1 96 ? -14.594 5.655 9.606 1.00 91.31 96 LEU A CA 1
ATOM 760 C C . LEU A 1 96 ? -15.378 6.715 8.826 1.00 91.31 96 LEU A C 1
ATOM 762 O O . LEU A 1 96 ? -15.417 6.652 7.602 1.00 91.31 96 LEU A O 1
ATOM 766 N N . LYS A 1 97 ? -15.932 7.727 9.505 1.00 91.25 97 LYS A N 1
ATOM 767 C CA . LYS A 1 97 ? -16.619 8.851 8.845 1.00 91.25 97 LYS A CA 1
ATOM 768 C C . LYS A 1 97 ? -15.695 9.656 7.935 1.00 91.25 97 LYS A C 1
ATOM 770 O O . LYS A 1 97 ? -16.128 10.096 6.876 1.00 91.25 97 LYS A O 1
ATOM 775 N N . LEU A 1 98 ? -14.442 9.865 8.339 1.00 90.94 98 LEU A N 1
ATOM 776 C CA . LEU A 1 98 ? -13.461 10.542 7.491 1.00 90.94 98 LEU A CA 1
ATOM 777 C C . LEU A 1 98 ? -13.101 9.698 6.269 1.00 90.94 98 LEU A C 1
ATOM 779 O O . LEU A 1 98 ? -13.017 10.234 5.169 1.00 90.94 98 LEU A O 1
ATOM 783 N N . LEU A 1 99 ? -12.913 8.389 6.447 1.00 89.12 99 LEU A N 1
ATOM 784 C CA . LEU A 1 99 ? -12.563 7.473 5.359 1.00 89.12 99 LEU A CA 1
ATOM 785 C C . LEU A 1 99 ? -13.715 7.229 4.377 1.00 89.12 99 LEU A C 1
ATOM 787 O O . LEU A 1 99 ? -13.454 6.911 3.216 1.00 89.12 99 LEU A O 1
ATOM 791 N N . ASP A 1 100 ? -14.959 7.391 4.821 1.00 88.50 100 ASP A N 1
ATOM 792 C CA . ASP A 1 100 ? -16.166 7.300 3.992 1.00 88.50 100 ASP A CA 1
ATOM 793 C C . ASP A 1 100 ? -16.565 8.640 3.347 1.00 88.50 100 ASP A C 1
ATOM 795 O O . ASP A 1 100 ? -17.693 8.846 2.905 1.00 88.50 100 ASP A O 1
ATOM 799 N N . ASN A 1 101 ? -15.635 9.595 3.292 1.00 89.88 101 ASN A N 1
ATOM 800 C CA . ASN A 1 101 ? -15.867 10.855 2.608 1.00 89.88 101 ASN A CA 1
ATOM 801 C C . ASN A 1 101 ? -16.070 10.633 1.097 1.00 89.88 101 ASN A C 1
ATOM 803 O O . ASN A 1 101 ? -15.278 9.955 0.440 1.00 89.88 101 ASN A O 1
ATOM 807 N N . GLU A 1 102 ? -17.101 11.268 0.536 1.00 87.94 102 GLU A N 1
ATOM 808 C CA . GLU A 1 102 ? -17.484 11.150 -0.877 1.00 87.94 102 GLU A CA 1
ATOM 809 C C . GLU A 1 102 ? -16.326 11.466 -1.835 1.00 87.94 102 GLU A C 1
ATOM 811 O O . GLU A 1 102 ? -16.094 10.730 -2.791 1.00 87.94 102 GLU A O 1
ATOM 816 N N . VAL A 1 103 ? -15.523 12.493 -1.531 1.00 85.12 103 VAL A N 1
ATOM 817 C CA . VAL A 1 103 ? -14.368 12.881 -2.355 1.00 85.12 103 VAL A CA 1
ATOM 818 C C . VAL A 1 103 ? -13.320 11.768 -2.384 1.00 85.12 103 VAL A C 1
ATOM 820 O O . VAL A 1 103 ? -12.748 11.489 -3.438 1.00 85.12 103 VAL A O 1
ATOM 823 N N . LEU A 1 104 ? -13.072 11.114 -1.245 1.00 84.00 104 LEU A N 1
ATOM 824 C CA . LEU A 1 104 ? -12.119 10.004 -1.145 1.00 84.00 104 LEU A CA 1
ATOM 825 C C . LEU A 1 104 ? -12.612 8.777 -1.915 1.00 84.00 104 LEU A C 1
ATOM 827 O O . LEU A 1 104 ? -11.834 8.139 -2.626 1.00 84.00 104 LEU A O 1
ATOM 831 N N . ASN A 1 105 ? -13.902 8.465 -1.792 1.00 85.69 105 ASN A N 1
ATOM 832 C CA . ASN A 1 105 ? -14.523 7.341 -2.484 1.00 85.69 105 ASN A CA 1
ATOM 833 C C . ASN A 1 105 ? -14.498 7.535 -4.008 1.00 85.69 105 ASN A C 1
ATOM 835 O O . ASN A 1 105 ? -14.095 6.621 -4.725 1.00 85.69 105 ASN A O 1
ATOM 839 N N . GLU A 1 106 ? -14.823 8.733 -4.496 1.00 88.25 106 GLU A N 1
ATOM 840 C CA . GLU A 1 106 ? -14.830 9.052 -5.927 1.00 88.25 106 GLU A CA 1
ATOM 841 C C . GLU A 1 106 ? -13.451 8.856 -6.577 1.00 88.25 106 GLU A C 1
ATOM 843 O O . GLU A 1 106 ? -13.323 8.171 -7.591 1.00 88.25 106 GLU A O 1
ATOM 848 N N . HIS A 1 107 ? -12.381 9.361 -5.955 1.00 85.50 107 HIS A N 1
ATOM 849 C CA . HIS A 1 107 ? -11.021 9.163 -6.476 1.00 85.50 107 HIS A CA 1
ATOM 850 C C . HIS A 1 107 ? -10.613 7.682 -6.486 1.00 85.50 107 HIS A C 1
ATOM 852 O O . HIS A 1 107 ? -9.897 7.230 -7.384 1.00 85.50 107 HIS A O 1
ATOM 858 N N . GLY A 1 108 ? -11.075 6.910 -5.497 1.00 85.56 108 GLY A N 1
ATOM 859 C CA . GLY A 1 108 ? -10.868 5.467 -5.475 1.00 85.56 108 GLY A CA 1
ATOM 860 C C . GLY A 1 108 ? -11.573 4.754 -6.627 1.00 85.56 108 GLY A C 1
ATOM 861 O O . GLY A 1 108 ? -10.966 3.900 -7.276 1.00 85.56 108 GLY A O 1
ATOM 862 N N . HIS A 1 109 ? -12.814 5.139 -6.926 1.00 88.00 109 HIS A N 1
ATOM 863 C CA . HIS A 1 109 ? -13.571 4.600 -8.054 1.00 88.00 109 HIS A CA 1
ATOM 864 C C . HIS A 1 109 ? -12.917 4.924 -9.398 1.00 88.00 109 HIS A C 1
ATOM 866 O O . HIS A 1 109 ? -12.686 4.007 -10.187 1.00 88.00 109 HIS A O 1
ATOM 872 N N . GLN A 1 110 ? -12.530 6.182 -9.621 1.00 89.50 110 GLN A N 1
ATOM 873 C CA . GLN A 1 110 ? -11.860 6.612 -10.853 1.00 89.50 110 GLN A CA 1
ATOM 874 C C . GLN A 1 110 ? -10.560 5.843 -11.103 1.00 89.50 110 GLN A C 1
ATOM 876 O O . GLN A 1 110 ? -10.267 5.433 -12.228 1.00 89.50 110 GLN A O 1
ATOM 881 N N . PHE A 1 111 ? -9.776 5.595 -10.052 1.00 87.62 111 PHE A N 1
ATOM 882 C CA . PHE A 1 111 ? -8.553 4.819 -10.203 1.00 87.62 111 PHE A CA 1
ATOM 883 C C . PHE A 1 111 ? -8.827 3.351 -10.555 1.00 87.62 111 PHE A C 1
ATOM 885 O O . PHE A 1 111 ? -8.166 2.791 -11.430 1.00 87.62 111 PHE A O 1
ATOM 892 N N . MET A 1 112 ? -9.810 2.722 -9.907 1.00 87.81 112 MET A N 1
ATOM 893 C CA . MET A 1 112 ? -10.185 1.344 -10.233 1.00 87.81 112 MET A CA 1
ATOM 894 C C . MET A 1 112 ? -10.742 1.228 -11.654 1.00 87.81 112 MET A C 1
ATOM 896 O O . MET A 1 112 ? -10.475 0.243 -12.344 1.00 87.81 112 MET A O 1
ATOM 900 N N . GLU A 1 113 ? -11.470 2.233 -12.133 1.00 90.19 113 GLU A N 1
ATOM 901 C CA . GLU A 1 113 ? -11.900 2.308 -13.528 1.00 90.19 113 GLU A CA 1
ATOM 902 C C . GLU A 1 113 ? -10.698 2.379 -14.480 1.00 90.19 113 GLU A C 1
ATOM 904 O O . GLU A 1 113 ? -10.617 1.590 -15.425 1.00 90.19 113 GLU A O 1
ATOM 909 N N . ALA A 1 114 ? -9.710 3.228 -14.183 1.00 89.50 114 ALA A N 1
ATOM 910 C CA . ALA A 1 114 ? -8.478 3.318 -14.965 1.00 89.50 114 ALA A CA 1
ATOM 911 C C . ALA A 1 114 ? -7.713 1.981 -15.016 1.00 89.50 114 ALA A C 1
ATOM 913 O O . ALA A 1 114 ? -7.233 1.589 -16.083 1.00 89.50 114 ALA A O 1
ATOM 914 N N . ILE A 1 115 ? -7.649 1.237 -13.904 1.00 87.75 115 ILE A N 1
ATOM 915 C CA . ILE A 1 115 ? -7.077 -0.119 -13.885 1.00 87.75 115 ILE A CA 1
ATOM 916 C C . ILE A 1 115 ? -7.855 -1.059 -14.806 1.00 87.75 115 ILE A C 1
ATOM 918 O O . ILE A 1 115 ? -7.250 -1.776 -15.603 1.00 87.75 115 ILE A O 1
ATOM 922 N N . ASN A 1 116 ? -9.186 -1.063 -14.730 1.00 88.31 116 ASN A N 1
ATOM 923 C CA . ASN A 1 116 ? -10.006 -1.927 -15.578 1.00 88.31 116 ASN A CA 1
ATOM 924 C C . ASN A 1 116 ? -9.805 -1.615 -17.070 1.00 88.31 116 ASN A C 1
ATOM 926 O O . ASN A 1 116 ? -9.661 -2.536 -17.877 1.00 88.31 116 ASN A O 1
ATOM 930 N N . LEU A 1 117 ? -9.725 -0.332 -17.432 1.00 90.44 117 LEU A N 1
ATOM 931 C CA . LEU A 1 117 ? -9.423 0.100 -18.797 1.00 90.44 117 LEU A CA 1
ATOM 932 C C . LEU A 1 117 ? -8.024 -0.341 -19.244 1.00 90.44 117 LEU A C 1
ATOM 934 O O . LEU A 1 117 ? -7.867 -0.815 -20.369 1.00 90.44 117 LEU A O 1
ATOM 938 N N . ALA A 1 118 ? -7.019 -0.257 -18.369 1.00 87.25 118 ALA A N 1
ATOM 939 C CA . ALA A 1 118 ? -5.672 -0.736 -18.669 1.00 87.25 118 ALA A CA 1
ATOM 940 C C . ALA A 1 118 ? -5.647 -2.255 -18.911 1.00 87.25 118 ALA A C 1
ATOM 942 O O . ALA A 1 118 ? -5.062 -2.715 -19.891 1.00 87.25 118 ALA A O 1
ATOM 943 N N . LEU A 1 119 ? -6.332 -3.045 -18.079 1.00 87.31 119 LEU A N 1
ATOM 944 C CA . LEU A 1 119 ? -6.430 -4.498 -18.267 1.00 87.31 119 LEU A CA 1
ATOM 945 C C . LEU A 1 119 ? -7.092 -4.865 -19.597 1.00 87.31 119 LEU A C 1
ATOM 947 O O . LEU A 1 119 ? -6.670 -5.822 -20.245 1.00 87.31 119 LEU A O 1
ATOM 951 N N . LEU A 1 120 ? -8.110 -4.109 -20.017 1.00 88.12 120 LEU A N 1
ATOM 952 C CA . LEU A 1 120 ? -8.735 -4.274 -21.329 1.00 88.12 120 LEU A CA 1
ATOM 953 C C . LEU A 1 120 ? -7.765 -3.922 -22.459 1.00 88.12 120 LEU A C 1
ATOM 955 O O . LEU A 1 120 ? -7.628 -4.696 -23.405 1.00 88.12 120 LEU A O 1
ATOM 959 N N . HIS A 1 121 ? -7.063 -2.792 -22.345 1.00 87.56 121 HIS A N 1
ATOM 960 C CA . HIS A 1 121 ? -6.099 -2.335 -23.345 1.00 87.56 121 HIS A CA 1
ATOM 961 C C . HIS A 1 121 ? -4.988 -3.364 -23.592 1.00 87.56 121 HIS A C 1
ATOM 963 O O . HIS A 1 121 ? -4.676 -3.675 -24.741 1.00 87.56 121 HIS A O 1
ATOM 969 N N . TYR A 1 122 ? -4.445 -3.945 -22.521 1.00 83.88 122 TYR A N 1
ATOM 970 C CA . TYR A 1 122 ? -3.394 -4.961 -22.598 1.00 83.88 122 TYR A CA 1
ATOM 971 C C . TYR A 1 122 ? -3.920 -6.391 -22.819 1.00 83.88 122 TYR A C 1
ATOM 973 O O . TYR A 1 122 ? -3.133 -7.333 -22.782 1.00 83.88 122 TYR A O 1
ATOM 981 N N . GLN A 1 123 ? -5.226 -6.576 -23.062 1.00 86.94 123 GLN A N 1
ATOM 982 C CA . GLN A 1 123 ? -5.863 -7.889 -23.281 1.00 86.94 123 GLN A CA 1
ATOM 983 C C . GLN A 1 123 ? -5.665 -8.873 -22.110 1.00 86.94 123 GLN A C 1
ATOM 985 O O . GLN A 1 123 ? -5.638 -10.091 -22.277 1.00 86.94 123 GLN A O 1
ATOM 990 N N . LEU A 1 124 ? -5.542 -8.334 -20.895 1.00 84.75 124 LEU A N 1
ATOM 991 C CA . LEU A 1 124 ? -5.334 -9.082 -19.653 1.00 84.75 124 LEU A CA 1
ATOM 992 C C . LEU A 1 124 ? -6.640 -9.344 -18.891 1.00 84.75 124 LEU A C 1
ATOM 994 O O . LEU A 1 124 ? -6.637 -10.028 -17.871 1.00 84.75 124 LEU A O 1
ATOM 998 N N . ASN A 1 125 ? -7.771 -8.844 -19.387 1.00 78.69 125 ASN A N 1
ATOM 999 C CA . ASN A 1 125 ? -9.094 -8.990 -18.777 1.00 78.69 125 ASN A CA 1
ATOM 1000 C C . ASN A 1 125 ? -9.558 -10.452 -18.612 1.00 78.69 125 ASN A C 1
ATOM 1002 O O . ASN A 1 125 ? -10.334 -10.745 -17.707 1.00 78.69 125 ASN A O 1
ATOM 1006 N N . GLY A 1 126 ? -9.085 -11.373 -19.459 1.00 81.06 126 GLY A N 1
ATOM 1007 C CA . GLY A 1 126 ? -9.369 -12.809 -19.342 1.00 81.06 126 GLY A CA 1
ATOM 1008 C C . GLY A 1 126 ? -8.508 -13.546 -18.307 1.00 81.06 126 GLY A C 1
ATOM 1009 O O . GLY A 1 126 ? -8.766 -14.715 -18.009 1.00 81.06 126 GLY A O 1
ATOM 1010 N N . ASN A 1 127 ? -7.479 -12.897 -17.754 1.00 85.38 127 ASN A N 1
ATOM 1011 C CA . ASN A 1 127 ? -6.577 -13.518 -16.795 1.00 85.38 127 ASN A CA 1
ATOM 1012 C C . ASN A 1 127 ? -7.219 -13.549 -15.401 1.00 85.38 127 ASN A C 1
ATOM 1014 O O . ASN A 1 127 ? -7.265 -12.544 -14.691 1.00 85.38 127 ASN A O 1
ATOM 1018 N N . LYS A 1 128 ? -7.677 -14.738 -14.992 1.00 83.88 128 LYS A N 1
ATOM 1019 C CA . LYS A 1 128 ? -8.319 -14.955 -13.687 1.00 83.88 128 LYS A CA 1
ATOM 1020 C C . LYS A 1 128 ? -7.435 -14.556 -12.509 1.00 83.88 128 LYS A C 1
ATOM 1022 O O . LYS A 1 128 ? -7.955 -14.021 -11.543 1.00 83.88 128 LYS A O 1
ATOM 1027 N N . VAL A 1 129 ? -6.124 -14.791 -12.586 1.00 82.06 129 VAL A N 1
ATOM 1028 C CA . VAL A 1 129 ? -5.198 -14.460 -11.494 1.00 82.06 129 VAL A CA 1
ATOM 1029 C C . VAL A 1 129 ? -5.118 -12.947 -11.325 1.00 82.06 129 VAL A C 1
ATOM 1031 O O . VAL A 1 129 ? -5.331 -12.447 -10.227 1.00 82.06 129 VAL A O 1
ATOM 1034 N N . LEU A 1 130 ? -4.902 -12.209 -12.418 1.00 81.00 130 LEU A N 1
ATOM 1035 C CA . LEU A 1 130 ? -4.876 -10.744 -12.379 1.00 81.00 130 LEU A CA 1
ATOM 1036 C C . LEU A 1 130 ? -6.217 -10.163 -11.930 1.00 81.00 130 LEU A C 1
ATOM 1038 O O . LEU A 1 130 ? -6.241 -9.202 -11.166 1.00 81.00 130 LEU A O 1
ATOM 1042 N N . ARG A 1 131 ? -7.330 -10.770 -12.352 1.00 82.12 131 ARG A N 1
ATOM 1043 C CA . ARG A 1 131 ? -8.660 -10.351 -11.916 1.00 82.12 131 ARG A CA 1
ATOM 1044 C C . ARG A 1 131 ? -8.840 -10.517 -10.408 1.00 82.12 131 ARG A C 1
ATOM 1046 O O . ARG A 1 131 ? -9.239 -9.562 -9.754 1.00 82.12 131 ARG A O 1
ATOM 1053 N N . THR A 1 132 ? -8.450 -11.663 -9.850 1.00 82.56 132 THR A N 1
ATOM 1054 C CA . THR A 1 132 ? -8.470 -11.889 -8.399 1.00 82.56 132 THR A CA 1
ATOM 1055 C C . THR A 1 132 ? -7.601 -10.879 -7.649 1.00 82.56 132 THR A C 1
ATOM 1057 O O . THR A 1 132 ? -8.021 -10.389 -6.610 1.00 82.56 132 THR A O 1
ATOM 1060 N N . LEU A 1 133 ? -6.418 -10.524 -8.166 1.00 80.56 133 LEU A N 1
ATOM 1061 C CA . LEU A 1 133 ? -5.534 -9.537 -7.523 1.00 80.56 133 LEU A CA 1
ATOM 1062 C C . LEU A 1 133 ? -6.139 -8.128 -7.495 1.00 80.56 133 LEU A C 1
ATOM 1064 O O . LEU A 1 133 ? -5.943 -7.384 -6.535 1.00 80.56 133 LEU A O 1
ATOM 1068 N N . VAL A 1 134 ? -6.858 -7.760 -8.555 1.00 81.06 134 VAL A N 1
ATOM 1069 C CA . VAL A 1 134 ? -7.540 -6.465 -8.672 1.00 81.06 134 VAL A CA 1
ATOM 1070 C C . VAL A 1 134 ? -8.776 -6.426 -7.777 1.00 81.06 134 VAL A C 1
ATOM 1072 O O . VAL A 1 134 ? -9.008 -5.422 -7.107 1.00 81.06 134 VAL A O 1
ATOM 1075 N N . ASP A 1 135 ? -9.536 -7.522 -7.727 1.00 79.31 135 ASP A N 1
ATOM 1076 C CA . ASP A 1 135 ? -10.757 -7.635 -6.926 1.00 79.31 135 ASP A CA 1
ATOM 1077 C C . ASP A 1 135 ? -10.462 -7.791 -5.418 1.00 79.31 135 ASP A C 1
ATOM 1079 O O . ASP A 1 135 ? -11.255 -7.333 -4.599 1.00 79.31 135 ASP A O 1
ATOM 1083 N N . ASP A 1 136 ? -9.310 -8.363 -5.035 1.00 78.19 136 ASP A N 1
ATOM 1084 C CA . ASP A 1 136 ? -8.838 -8.423 -3.639 1.00 78.19 136 ASP A CA 1
ATOM 1085 C C . ASP A 1 136 ? -8.640 -7.020 -3.039 1.00 78.19 136 ASP A C 1
ATOM 1087 O O . ASP A 1 136 ? -8.709 -6.850 -1.824 1.00 78.19 136 ASP A O 1
ATOM 1091 N N . GLY A 1 137 ? -8.451 -5.990 -3.877 1.00 71.12 137 GLY A N 1
ATOM 1092 C CA . GLY A 1 137 ? -8.321 -4.593 -3.471 1.00 71.12 137 GLY A CA 1
ATOM 1093 C C . GLY A 1 137 ? -7.021 -4.335 -2.713 1.00 71.12 137 GLY A C 1
ATOM 1094 O O . GLY A 1 137 ? -6.187 -3.555 -3.148 1.00 71.12 137 GLY A O 1
ATOM 1095 N N . HIS A 1 138 ? -6.771 -5.020 -1.604 1.00 75.81 138 HIS A N 1
ATOM 1096 C CA . HIS A 1 138 ? -5.568 -4.868 -0.807 1.00 75.81 138 HIS A CA 1
ATOM 1097 C C . HIS A 1 138 ? -4.282 -5.082 -1.618 1.00 75.81 138 HIS A C 1
ATOM 1099 O O . HIS A 1 138 ? -3.369 -4.246 -1.556 1.00 75.81 138 HIS A O 1
ATOM 1105 N N . THR A 1 139 ? -4.204 -6.182 -2.366 1.00 80.56 139 THR A N 1
ATOM 1106 C CA . THR A 1 139 ? -2.988 -6.544 -3.094 1.00 80.56 139 THR A CA 1
ATOM 1107 C C . THR A 1 139 ? -2.625 -5.516 -4.165 1.00 80.56 139 THR A C 1
ATOM 1109 O O . THR A 1 139 ? -1.452 -5.155 -4.286 1.00 80.56 139 THR A O 1
ATOM 1112 N N . ILE A 1 140 ? -3.609 -4.957 -4.877 1.00 84.38 140 ILE A N 1
ATOM 1113 C CA . ILE A 1 140 ? -3.341 -3.960 -5.921 1.00 84.38 140 ILE A CA 1
ATOM 1114 C C . ILE A 1 140 ? -2.756 -2.657 -5.352 1.00 84.38 140 ILE A C 1
ATOM 1116 O O . ILE A 1 140 ? -1.863 -2.065 -5.959 1.00 84.38 140 ILE A O 1
ATOM 1120 N N . TRP A 1 141 ? -3.167 -2.238 -4.151 1.00 86.25 141 TRP A N 1
ATOM 1121 C CA . TRP A 1 141 ? -2.622 -1.032 -3.512 1.00 86.25 141 TRP A CA 1
ATOM 1122 C C . TRP A 1 141 ? -1.209 -1.229 -2.983 1.00 86.25 141 TRP A C 1
ATOM 1124 O O . TRP A 1 141 ? -0.384 -0.324 -3.098 1.00 86.25 141 TRP A O 1
ATOM 1134 N N . LYS A 1 142 ? -0.903 -2.424 -2.468 1.00 83.00 142 LYS A N 1
ATOM 1135 C CA . LYS A 1 142 ? 0.475 -2.804 -2.136 1.00 83.00 142 LYS A CA 1
ATOM 1136 C C . LYS A 1 142 ? 1.356 -2.796 -3.383 1.00 83.00 142 LYS A C 1
ATOM 1138 O O . LYS A 1 142 ? 2.397 -2.155 -3.377 1.00 83.00 142 LYS A O 1
ATOM 1143 N N . MET A 1 143 ? 0.909 -3.417 -4.474 1.00 84.00 143 MET A N 1
ATOM 1144 C CA . MET A 1 143 ? 1.645 -3.403 -5.744 1.00 84.00 143 MET A CA 1
ATOM 1145 C C . MET A 1 143 ? 1.874 -1.983 -6.258 1.00 84.00 143 MET A C 1
ATOM 1147 O O . MET A 1 143 ? 2.969 -1.664 -6.710 1.00 84.00 143 MET A O 1
ATOM 1151 N N . ARG A 1 144 ? 0.869 -1.107 -6.155 1.00 86.50 144 ARG A N 1
ATOM 1152 C CA . ARG A 1 144 ? 1.020 0.299 -6.535 1.00 86.50 144 ARG A CA 1
ATOM 1153 C C . ARG A 1 144 ? 2.027 1.031 -5.650 1.00 86.50 144 ARG A C 1
ATOM 1155 O O . ARG A 1 144 ? 2.826 1.791 -6.187 1.00 86.50 144 ARG A O 1
ATOM 1162 N N . HIS A 1 145 ? 2.013 0.808 -4.335 1.00 86.69 145 HIS A N 1
ATOM 1163 C CA . HIS A 1 145 ? 3.017 1.370 -3.429 1.00 86.69 145 HIS A CA 1
ATOM 1164 C C . HIS A 1 145 ? 4.437 0.959 -3.841 1.00 86.69 145 HIS A C 1
ATOM 1166 O O . HIS A 1 145 ? 5.290 1.823 -4.040 1.00 86.69 145 HIS A O 1
ATOM 1172 N N . GLU A 1 146 ? 4.664 -0.341 -4.041 1.00 84.44 146 GLU A N 1
ATOM 1173 C CA . GLU A 1 146 ? 5.969 -0.877 -4.451 1.00 84.44 146 GLU A CA 1
ATOM 1174 C C . GLU A 1 146 ? 6.400 -0.367 -5.832 1.00 84.44 146 GLU A C 1
ATOM 1176 O O . GLU A 1 146 ? 7.569 -0.052 -6.055 1.00 84.44 146 GLU A O 1
ATOM 1181 N N . ALA A 1 147 ? 5.454 -0.221 -6.764 1.00 84.69 147 ALA A N 1
ATOM 1182 C CA . ALA A 1 147 ? 5.721 0.351 -8.079 1.00 84.69 147 ALA A CA 1
ATOM 1183 C C . ALA A 1 147 ? 6.130 1.829 -7.984 1.00 84.69 1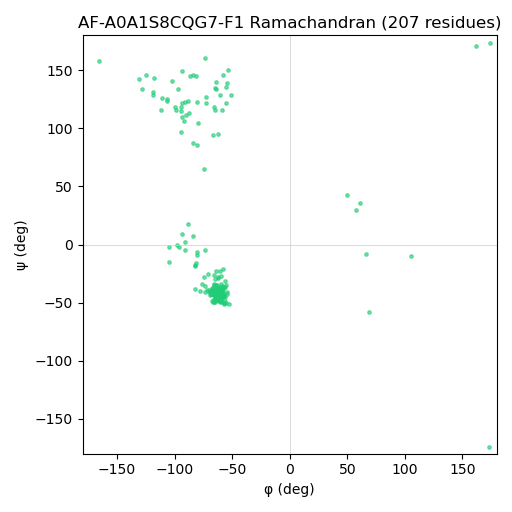47 ALA A C 1
ATOM 1185 O O . ALA A 1 147 ? 7.106 2.231 -8.613 1.00 84.69 147 ALA A O 1
ATOM 1186 N N . LEU A 1 148 ? 5.432 2.635 -7.174 1.00 85.94 148 LEU A N 1
ATOM 1187 C CA . LEU A 1 148 ? 5.794 4.037 -6.934 1.00 85.94 148 LEU A CA 1
ATOM 1188 C C . LEU A 1 148 ? 7.182 4.153 -6.298 1.00 85.94 148 LEU A C 1
ATOM 1190 O O . LEU A 1 148 ? 7.984 4.983 -6.723 1.00 85.94 148 LEU A O 1
ATOM 1194 N N . TYR A 1 149 ? 7.478 3.294 -5.322 1.00 84.31 149 TYR A N 1
ATOM 1195 C CA . TYR A 1 149 ? 8.798 3.229 -4.703 1.00 84.31 149 TYR A CA 1
ATOM 1196 C C . TYR A 1 149 ? 9.887 2.874 -5.720 1.00 84.31 149 TYR A C 1
ATOM 1198 O O . TYR A 1 149 ? 10.919 3.537 -5.791 1.00 84.31 149 TYR A O 1
ATOM 1206 N N . SER A 1 150 ? 9.630 1.873 -6.560 1.00 80.44 150 SER A N 1
ATOM 1207 C CA . SER A 1 150 ? 10.563 1.421 -7.592 1.00 80.44 150 SER A CA 1
ATOM 1208 C C . SER A 1 150 ? 10.823 2.492 -8.650 1.00 80.44 150 SER A C 1
ATOM 1210 O O . SER A 1 150 ? 11.959 2.657 -9.079 1.00 80.44 150 SER A O 1
ATOM 1212 N N . VAL A 1 151 ? 9.803 3.265 -9.037 1.00 82.25 151 VAL A N 1
ATOM 1213 C CA . VAL A 1 151 ? 9.959 4.399 -9.961 1.00 82.25 151 VAL A CA 1
ATOM 1214 C C . VAL A 1 151 ? 10.841 5.493 -9.354 1.00 82.25 151 VAL A C 1
ATOM 1216 O O . VAL A 1 151 ? 11.703 6.023 -10.049 1.00 82.25 151 VAL A O 1
ATOM 1219 N N . GLU A 1 152 ? 10.680 5.806 -8.065 1.00 80.25 152 GLU A N 1
ATOM 1220 C CA . GLU A 1 152 ? 11.536 6.778 -7.366 1.00 80.25 152 GLU A CA 1
ATOM 1221 C C . GLU A 1 152 ? 12.992 6.292 -7.252 1.00 80.25 152 GLU A C 1
ATOM 1223 O O . GLU A 1 152 ? 13.932 7.085 -7.300 1.00 80.25 152 GLU A O 1
ATOM 1228 N N . LYS A 1 153 ? 13.189 4.979 -7.099 1.00 78.75 153 LYS A N 1
ATOM 1229 C CA . 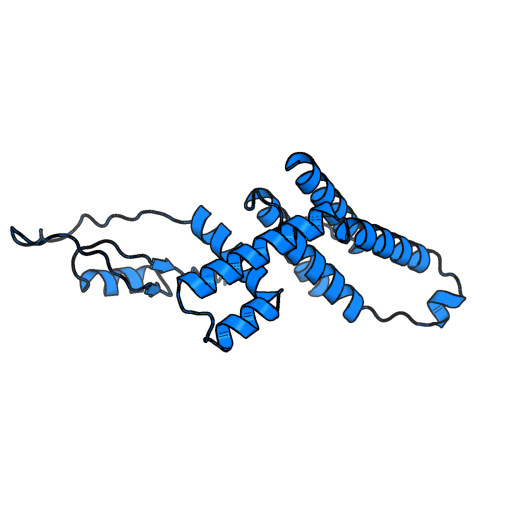LYS A 1 153 ? 14.507 4.342 -6.967 1.00 78.75 153 LYS A CA 1
ATOM 1230 C C . LYS A 1 153 ? 15.120 3.905 -8.294 1.00 78.75 153 LYS A C 1
ATOM 1232 O O . LYS A 1 153 ? 16.210 3.329 -8.285 1.00 78.75 153 LYS A O 1
ATOM 1237 N N . LEU A 1 154 ? 14.458 4.175 -9.416 1.00 80.75 154 LEU A N 1
ATOM 1238 C CA . LEU A 1 154 ? 14.949 3.782 -10.725 1.00 80.75 154 LEU A CA 1
ATOM 1239 C C . LEU A 1 154 ? 16.237 4.548 -11.035 1.00 80.75 154 LEU A C 1
ATOM 1241 O O . LEU A 1 154 ? 16.248 5.774 -11.129 1.00 80.75 154 LEU A O 1
ATOM 1245 N N . ASN A 1 155 ? 17.328 3.808 -11.211 1.00 76.19 155 ASN A N 1
ATOM 1246 C CA . ASN A 1 155 ? 18.634 4.360 -11.536 1.00 76.19 155 ASN A CA 1
ATOM 1247 C C . ASN A 1 155 ? 19.102 3.836 -12.890 1.00 76.19 155 ASN A C 1
ATOM 1249 O O . ASN A 1 155 ? 18.876 2.678 -13.241 1.00 76.19 155 ASN A O 1
ATOM 1253 N N . VAL A 1 156 ? 19.778 4.698 -13.645 1.00 80.81 156 VAL A N 1
ATOM 1254 C CA . VAL A 1 156 ? 20.388 4.323 -14.920 1.00 80.81 156 VAL A CA 1
ATOM 1255 C C . VAL A 1 156 ? 21.842 3.958 -14.666 1.00 80.81 156 VAL A C 1
ATOM 1257 O O . VAL A 1 156 ? 22.648 4.811 -14.300 1.00 80.81 156 VAL A O 1
ATOM 1260 N N . PHE A 1 157 ? 22.176 2.694 -14.900 1.00 77.88 157 PHE A N 1
ATOM 1261 C CA . PHE A 1 157 ? 23.551 2.215 -14.897 1.00 77.88 157 PHE A CA 1
ATOM 1262 C C . PHE A 1 157 ? 23.993 1.954 -16.333 1.00 77.88 157 PHE A C 1
ATOM 1264 O O . PHE A 1 157 ? 23.356 1.195 -17.061 1.00 77.88 157 PHE A O 1
ATOM 1271 N N . GLN A 1 158 ? 25.086 2.596 -16.742 1.00 77.06 158 GLN A N 1
ATOM 1272 C CA . GLN A 1 158 ? 25.692 2.394 -18.052 1.00 77.06 158 GLN A CA 1
ATOM 1273 C C . GLN A 1 158 ? 27.047 1.713 -17.876 1.00 77.06 158 GLN A C 1
ATOM 1275 O O . GLN A 1 158 ? 27.976 2.285 -17.307 1.00 77.06 158 GLN A O 1
ATOM 1280 N N . PHE A 1 159 ? 27.167 0.493 -18.388 1.00 73.56 159 PHE A N 1
ATOM 1281 C CA . PHE A 1 159 ? 28.429 -0.236 -18.413 1.00 73.56 159 PHE A CA 1
ATOM 1282 C C . PHE A 1 159 ? 29.132 0.060 -19.741 1.00 73.56 159 PHE A C 1
ATOM 1284 O O . PHE A 1 159 ? 28.695 -0.390 -20.795 1.00 73.56 159 PHE A O 1
ATOM 1291 N N . LEU A 1 160 ? 30.186 0.880 -19.695 1.00 69.44 160 LEU A N 1
ATOM 1292 C CA . LEU A 1 160 ? 30.958 1.316 -20.872 1.00 69.44 160 LEU A CA 1
ATOM 1293 C C . LEU A 1 160 ? 32.248 0.512 -21.098 1.00 69.44 160 LEU A C 1
ATOM 1295 O O . LEU A 1 160 ? 32.995 0.793 -22.032 1.00 69.44 160 LEU A O 1
ATOM 1299 N N . SER A 1 161 ? 32.532 -0.457 -20.233 1.00 65.88 161 SER A N 1
ATOM 1300 C CA . SER A 1 161 ? 33.758 -1.249 -20.284 1.00 65.88 161 SER A CA 1
ATOM 1301 C C . SER A 1 161 ? 33.523 -2.540 -21.064 1.00 65.88 161 SER A C 1
ATOM 1303 O O . SER A 1 161 ? 32.714 -3.364 -20.645 1.00 65.88 161 SER A O 1
ATOM 1305 N N . GLY A 1 162 ? 34.244 -2.729 -22.168 1.00 70.75 162 GLY A N 1
ATOM 1306 C CA . GLY A 1 162 ? 34.178 -3.933 -22.997 1.00 70.75 162 GLY A CA 1
ATOM 1307 C C . GLY A 1 162 ? 34.742 -3.701 -24.396 1.00 70.75 162 GLY A C 1
ATOM 1308 O O . GLY A 1 162 ? 35.030 -2.5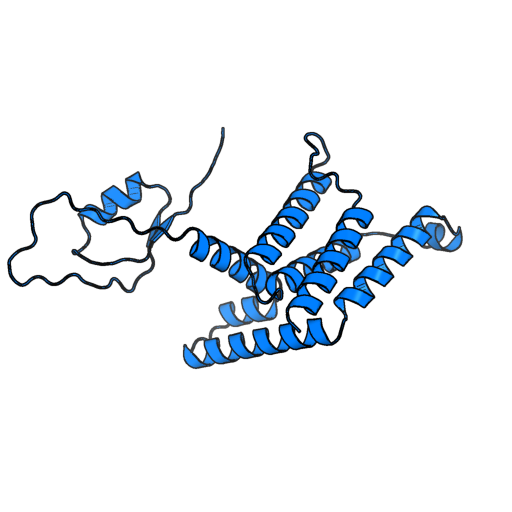65 -24.776 1.00 70.75 162 GLY A O 1
ATOM 1309 N N . GLU A 1 163 ? 34.903 -4.782 -25.157 1.00 76.31 163 GLU A N 1
ATOM 1310 C CA . GLU A 1 163 ? 35.215 -4.683 -26.584 1.00 76.31 163 GLU A CA 1
ATOM 1311 C C . GLU A 1 163 ? 34.031 -4.035 -27.321 1.00 76.31 163 GLU A C 1
ATOM 1313 O O . GLU A 1 163 ? 32.878 -4.390 -27.054 1.00 76.31 163 GLU A O 1
ATOM 1318 N N . PRO A 1 164 ? 34.275 -3.074 -28.226 1.00 77.56 164 PRO A N 1
ATOM 1319 C CA . PRO A 1 164 ? 33.207 -2.448 -28.984 1.00 77.56 164 PRO A CA 1
ATOM 1320 C C . PRO A 1 164 ? 32.515 -3.475 -29.881 1.00 77.56 164 PRO A C 1
ATOM 1322 O O . PRO A 1 164 ? 33.159 -4.303 -30.529 1.00 77.56 164 PRO A O 1
ATOM 1325 N N . GLU A 1 165 ? 31.191 -3.375 -29.958 1.00 81.56 165 GLU A N 1
ATOM 1326 C CA . GLU A 1 165 ? 30.408 -4.176 -30.893 1.00 81.56 165 GLU A CA 1
ATOM 1327 C C . GLU A 1 165 ? 30.865 -3.925 -32.346 1.00 81.56 165 GLU A C 1
ATOM 1329 O O . GLU A 1 165 ? 31.226 -2.792 -32.698 1.00 81.56 165 GLU A O 1
ATOM 1334 N N . PRO A 1 166 ? 30.830 -4.945 -33.224 1.00 84.94 166 PRO A N 1
ATOM 1335 C CA . PRO A 1 166 ? 31.162 -4.787 -34.633 1.00 84.94 166 PRO A CA 1
ATOM 1336 C C . PRO A 1 166 ? 30.359 -3.674 -35.319 1.00 84.94 166 PRO A C 1
ATOM 1338 O O . PRO A 1 166 ? 29.193 -3.413 -35.005 1.00 84.94 166 PRO A O 1
ATOM 1341 N N . ALA A 1 167 ? 30.967 -3.048 -36.329 1.00 83.00 167 ALA A N 1
ATOM 1342 C CA . ALA A 1 167 ? 30.318 -1.999 -37.108 1.00 83.00 167 ALA A CA 1
ATOM 1343 C C . ALA A 1 167 ? 28.982 -2.491 -37.704 1.00 83.00 167 ALA A C 1
ATOM 1345 O O . ALA A 1 167 ? 28.945 -3.459 -38.461 1.00 83.00 167 ALA A O 1
ATOM 1346 N N . GLY A 1 168 ? 27.886 -1.802 -37.371 1.00 82.81 168 GLY A N 1
ATOM 1347 C CA . GLY A 1 168 ? 26.534 -2.113 -37.850 1.00 82.81 168 GLY A CA 1
ATOM 1348 C C . GLY A 1 168 ? 25.613 -2.780 -36.822 1.00 82.81 168 GLY A C 1
ATOM 1349 O O . GLY A 1 168 ? 24.405 -2.840 -37.062 1.00 82.81 168 GLY A O 1
ATOM 1350 N N . VAL A 1 169 ? 26.131 -3.215 -35.669 1.00 83.56 169 VAL A N 1
ATOM 1351 C CA . VAL A 1 169 ? 25.304 -3.698 -34.553 1.00 83.56 169 VAL A CA 1
ATOM 1352 C C . VAL A 1 169 ? 24.607 -2.511 -33.884 1.00 83.56 169 VAL A C 1
ATOM 1354 O O . VAL A 1 169 ? 25.240 -1.521 -33.519 1.00 83.56 169 VAL A O 1
ATOM 1357 N N . LYS A 1 170 ? 23.280 -2.591 -33.749 1.00 83.75 170 LYS A N 1
ATOM 1358 C CA . LYS A 1 170 ? 22.472 -1.587 -33.043 1.00 83.75 170 LYS A CA 1
ATOM 1359 C C . LYS A 1 170 ? 22.101 -2.107 -31.653 1.00 83.75 170 LYS A C 1
ATOM 1361 O O . LYS A 1 170 ? 21.733 -3.280 -31.561 1.00 83.75 170 LYS A O 1
ATOM 1366 N N . PRO A 1 171 ? 22.116 -1.252 -30.614 1.00 82.94 171 PRO A N 1
ATOM 1367 C CA . PRO A 1 171 ? 21.616 -1.625 -29.297 1.00 82.94 171 PRO A CA 1
ATOM 1368 C C . PRO A 1 171 ? 20.171 -2.124 -29.383 1.00 82.94 171 PRO A C 1
ATOM 1370 O O . PRO A 1 171 ? 19.342 -1.521 -30.073 1.00 82.94 171 PRO A O 1
ATOM 1373 N N . GLN A 1 172 ? 19.870 -3.219 -28.693 1.00 86.50 172 GLN A N 1
ATOM 1374 C CA . GLN A 1 172 ? 18.530 -3.801 -28.648 1.00 86.50 172 GLN A CA 1
ATOM 1375 C C . GLN A 1 172 ? 17.742 -3.288 -27.442 1.00 86.50 172 GLN A C 1
ATOM 1377 O O . GLN A 1 172 ? 18.306 -3.005 -26.392 1.00 86.50 172 GLN A O 1
ATOM 1382 N N . TYR A 1 173 ? 16.421 -3.193 -27.575 1.00 86.00 173 TYR A N 1
ATOM 1383 C CA . TYR A 1 173 ? 15.537 -3.032 -26.421 1.00 86.00 173 TYR A CA 1
ATOM 1384 C C . TYR A 1 173 ? 15.075 -4.416 -25.987 1.00 86.00 173 TYR A C 1
ATOM 1386 O O . TYR A 1 173 ? 14.301 -5.065 -26.698 1.00 86.00 173 TYR A O 1
ATOM 1394 N N . HIS A 1 174 ? 15.570 -4.868 -24.839 1.00 84.06 174 HIS A N 1
ATOM 1395 C CA . HIS A 1 174 ? 15.168 -6.141 -24.260 1.00 84.06 174 HIS A CA 1
ATOM 1396 C C . HIS A 1 174 ? 13.749 -6.000 -23.709 1.00 84.06 174 HIS A C 1
ATOM 1398 O O . HIS A 1 174 ? 13.469 -5.108 -22.911 1.00 84.06 174 HIS A O 1
ATOM 1404 N N . LYS A 1 175 ? 12.831 -6.839 -24.200 1.00 80.38 175 LYS A N 1
ATOM 1405 C CA . LYS A 1 175 ? 11.399 -6.760 -23.856 1.00 80.38 175 LYS A CA 1
ATOM 1406 C C . LYS A 1 175 ? 11.060 -7.446 -22.537 1.00 80.38 175 LYS A C 1
ATOM 1408 O O . LYS A 1 175 ? 10.001 -7.182 -21.976 1.00 80.38 175 LYS A O 1
ATOM 1413 N N . ASP A 1 176 ? 11.943 -8.322 -22.081 1.00 80.88 176 ASP A N 1
ATOM 1414 C CA . ASP A 1 176 ? 11.776 -9.057 -20.841 1.00 80.88 176 ASP A CA 1
ATOM 1415 C C . ASP A 1 176 ? 12.253 -8.218 -19.653 1.00 80.88 176 ASP A C 1
ATOM 1417 O O . ASP A 1 176 ? 13.205 -7.440 -19.753 1.00 80.88 176 ASP A O 1
ATOM 1421 N N . ILE A 1 177 ? 11.568 -8.388 -18.525 1.00 79.44 177 ILE A N 1
ATOM 1422 C CA . ILE A 1 177 ? 11.965 -7.811 -17.244 1.00 79.44 177 ILE A CA 1
ATOM 1423 C C . ILE A 1 177 ? 12.787 -8.866 -16.517 1.00 79.44 177 ILE A C 1
ATOM 1425 O O . ILE A 1 177 ? 12.303 -9.974 -16.282 1.00 79.44 177 ILE A O 1
ATOM 1429 N N . TYR A 1 178 ? 14.023 -8.520 -16.169 1.00 81.62 178 TYR A N 1
ATOM 1430 C CA . TYR A 1 178 ? 14.922 -9.432 -15.474 1.00 81.62 178 TYR A CA 1
ATOM 1431 C C . TYR A 1 178 ? 14.890 -9.169 -13.975 1.00 81.62 178 TYR A C 1
ATOM 1433 O O . TYR A 1 178 ? 14.995 -8.020 -13.545 1.00 81.62 178 TYR A O 1
ATOM 1441 N N . ASP A 1 179 ? 14.786 -10.242 -13.200 1.00 80.94 179 ASP A N 1
ATOM 1442 C CA . ASP A 1 179 ? 14.861 -10.213 -11.743 1.00 80.94 179 ASP A CA 1
ATOM 1443 C C . ASP A 1 179 ? 16.204 -10.801 -11.289 1.00 80.94 179 ASP A C 1
ATOM 1445 O O . ASP A 1 179 ? 16.572 -11.913 -11.689 1.00 80.94 179 ASP A O 1
ATOM 1449 N N . TRP A 1 180 ? 16.951 -10.040 -10.487 1.00 79.31 180 TRP A N 1
ATOM 1450 C CA . TRP A 1 180 ? 18.263 -10.438 -9.982 1.00 79.31 180 TRP A CA 1
ATOM 1451 C C . TRP A 1 180 ? 18.348 -10.292 -8.463 1.00 79.31 180 TRP A C 1
ATOM 1453 O O . TRP A 1 180 ? 18.032 -9.254 -7.886 1.00 79.31 180 TRP A O 1
ATOM 1463 N N . TRP A 1 181 ? 18.883 -11.334 -7.825 1.00 75.81 181 TRP A N 1
ATOM 1464 C CA . TRP A 1 181 ? 19.021 -11.430 -6.368 1.00 75.81 181 TRP A CA 1
ATOM 1465 C C . TRP A 1 181 ? 20.239 -10.684 -5.802 1.00 75.81 181 TRP A C 1
ATOM 1467 O O . TRP A 1 181 ? 20.349 -10.525 -4.590 1.00 75.81 181 TRP A O 1
ATOM 1477 N N . ASN A 1 182 ? 21.208 -10.312 -6.646 1.00 78.50 182 ASN A N 1
ATOM 1478 C CA . ASN A 1 182 ? 22.369 -9.497 -6.275 1.00 78.50 182 ASN A CA 1
ATOM 1479 C C . ASN A 1 182 ? 23.095 -8.943 -7.512 1.00 78.50 182 ASN A C 1
ATOM 1481 O O . ASN A 1 182 ? 23.066 -9.547 -8.591 1.00 78.50 182 ASN A O 1
ATOM 1485 N N . ILE A 1 183 ? 23.843 -7.855 -7.305 1.00 77.19 183 ILE A N 1
ATOM 1486 C CA . ILE A 1 183 ? 24.626 -7.171 -8.343 1.00 77.19 183 ILE A CA 1
ATOM 1487 C C . ILE A 1 183 ? 25.636 -8.079 -9.061 1.00 77.19 183 ILE A C 1
ATOM 1489 O O . ILE A 1 183 ? 25.815 -7.968 -10.269 1.00 77.19 183 ILE A O 1
ATOM 1493 N N . ASN A 1 184 ? 26.271 -9.027 -8.364 1.00 82.25 184 ASN A N 1
ATOM 1494 C CA . ASN A 1 184 ? 27.271 -9.906 -8.983 1.00 82.25 184 ASN A CA 1
ATOM 1495 C C . ASN A 1 184 ? 26.632 -10.860 -10.001 1.00 82.25 184 ASN A C 1
ATOM 1497 O O . ASN A 1 184 ? 27.208 -11.126 -11.054 1.00 82.25 184 ASN A 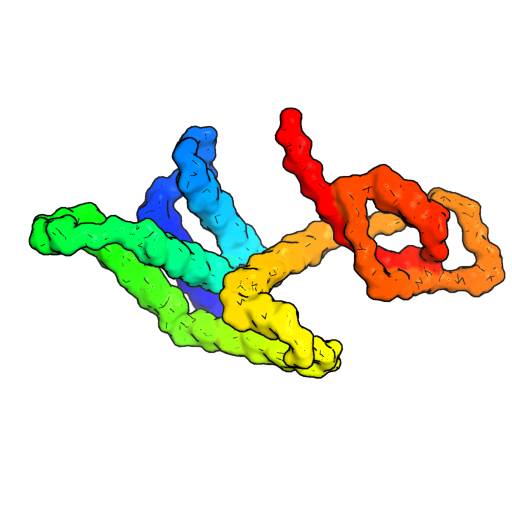O 1
ATOM 1501 N N . SER A 1 185 ? 25.429 -11.350 -9.698 1.00 83.06 185 SER A N 1
ATOM 1502 C CA . SER A 1 185 ? 24.653 -12.210 -10.596 1.00 83.06 185 SER A CA 1
ATOM 1503 C C . SER A 1 185 ? 24.184 -11.421 -11.810 1.00 83.06 185 SER A C 1
ATOM 1505 O O . SER A 1 185 ? 24.334 -11.903 -12.931 1.00 83.06 185 SER A O 1
ATOM 1507 N N . LEU A 1 186 ? 23.722 -10.182 -11.592 1.00 83.44 186 LEU A N 1
ATOM 1508 C CA . LEU A 1 186 ? 23.380 -9.263 -12.672 1.00 83.44 186 LEU A CA 1
ATOM 1509 C C . LEU A 1 186 ? 24.572 -9.036 -13.607 1.00 83.44 186 LEU A C 1
ATOM 1511 O O . LEU A 1 186 ? 24.423 -9.173 -14.818 1.00 83.44 186 LEU A O 1
ATOM 1515 N N . LEU A 1 187 ? 25.748 -8.711 -13.065 1.00 80.25 187 LEU A N 1
ATOM 1516 C CA . LEU A 1 187 ? 26.948 -8.456 -13.865 1.00 80.25 187 LEU A CA 1
ATOM 1517 C C . LEU A 1 187 ? 27.361 -9.699 -14.657 1.00 80.25 187 LEU A C 1
ATOM 1519 O O . LEU A 1 187 ? 27.598 -9.605 -15.857 1.00 80.25 187 LEU A O 1
ATOM 1523 N N . SER A 1 188 ? 27.387 -10.864 -14.007 1.00 82.62 188 SER A N 1
ATOM 1524 C CA . SER A 1 188 ? 27.719 -12.140 -14.651 1.00 82.62 188 SER A CA 1
ATOM 1525 C C . SER A 1 188 ? 26.774 -12.461 -15.814 1.00 82.62 188 SER A C 1
ATOM 1527 O O . SER A 1 188 ? 27.225 -12.819 -16.901 1.00 82.62 188 SER A O 1
ATOM 1529 N N . GLY A 1 189 ? 25.464 -12.275 -15.620 1.00 80.56 189 GLY A N 1
ATOM 1530 C CA . GLY A 1 189 ? 24.469 -12.487 -16.669 1.00 80.56 189 GLY A CA 1
ATOM 1531 C C . GLY A 1 189 ? 24.535 -11.450 -17.789 1.00 80.56 189 GLY A C 1
ATOM 1532 O O . GLY A 1 189 ? 24.457 -11.810 -18.961 1.00 80.56 189 GLY A O 1
ATOM 1533 N N . SER A 1 190 ? 24.739 -10.178 -17.442 1.00 80.19 190 SER A N 1
ATOM 1534 C CA . SER A 1 190 ? 24.743 -9.062 -18.398 1.00 80.19 190 SER A CA 1
ATOM 1535 C C . SER A 1 190 ? 25.892 -9.141 -19.403 1.00 80.19 190 SER A C 1
ATOM 1537 O O . SER A 1 190 ? 25.720 -8.715 -20.539 1.00 80.19 190 SER A O 1
ATOM 1539 N N . VAL A 1 191 ? 27.037 -9.726 -19.030 1.00 78.31 191 VAL A N 1
ATOM 1540 C CA . VAL A 1 191 ? 28.182 -9.919 -19.945 1.00 78.31 191 VAL A CA 1
ATOM 1541 C C . VAL A 1 191 ? 27.827 -10.821 -21.135 1.00 78.31 191 VAL A C 1
ATOM 1543 O O . VAL A 1 191 ? 28.403 -10.674 -22.209 1.00 78.31 191 VAL A O 1
ATOM 1546 N N . GLY A 1 192 ? 26.881 -11.749 -20.966 1.00 77.19 192 GLY A N 1
ATOM 1547 C CA . GLY A 1 192 ? 26.422 -12.641 -22.036 1.00 77.19 192 GLY A CA 1
ATOM 1548 C C . GLY A 1 192 ? 25.238 -12.106 -22.846 1.00 77.19 192 GLY A C 1
ATOM 1549 O O . GLY A 1 192 ? 24.809 -12.764 -23.795 1.00 77.19 192 GLY A O 1
ATOM 1550 N N . MET A 1 193 ? 24.674 -10.956 -22.470 1.00 80.31 193 MET A N 1
ATOM 1551 C CA . MET A 1 193 ? 23.494 -10.399 -23.127 1.00 80.31 193 MET A CA 1
ATOM 1552 C C . MET A 1 193 ? 23.889 -9.544 -24.337 1.00 80.31 193 MET A C 1
ATOM 1554 O O . MET A 1 193 ? 24.889 -8.830 -24.282 1.00 80.31 193 MET A O 1
ATOM 1558 N N . PRO A 1 194 ? 23.090 -9.549 -25.422 1.00 81.31 194 PRO A N 1
ATOM 1559 C CA . PRO A 1 194 ? 23.279 -8.611 -26.522 1.00 81.31 194 PRO A CA 1
ATOM 1560 C C . PRO A 1 194 ? 23.283 -7.160 -26.029 1.00 81.31 194 PRO A C 1
ATOM 1562 O O . PRO A 1 194 ? 22.434 -6.783 -25.212 1.00 81.31 194 PRO A O 1
ATOM 1565 N N . SER A 1 195 ? 24.187 -6.340 -26.575 1.00 83.94 195 SER A N 1
ATOM 1566 C CA . SER A 1 195 ? 24.247 -4.907 -26.276 1.00 83.94 195 SER A CA 1
ATOM 1567 C C . SER A 1 195 ? 22.878 -4.245 -26.450 1.00 83.94 195 SER A C 1
ATOM 1569 O O . SER A 1 195 ? 22.198 -4.425 -27.468 1.00 83.94 195 SER A O 1
ATOM 1571 N N . GLY A 1 196 ? 22.437 -3.501 -25.436 1.00 85.25 196 GLY A N 1
ATOM 1572 C CA . GLY A 1 196 ? 21.068 -3.013 -25.388 1.00 85.25 196 GLY A CA 1
ATOM 1573 C C . GLY A 1 196 ? 20.668 -2.324 -24.091 1.00 85.25 196 GLY A C 1
ATOM 1574 O O . GLY A 1 196 ? 21.481 -2.095 -23.200 1.00 85.25 196 GLY A O 1
ATOM 1575 N N . ILE A 1 197 ? 19.383 -1.988 -24.015 1.00 83.31 197 ILE A N 1
ATOM 1576 C CA . ILE A 1 197 ? 18.715 -1.413 -22.850 1.00 83.31 197 ILE A CA 1
ATOM 1577 C C . ILE A 1 197 ? 17.762 -2.472 -22.298 1.00 83.31 197 ILE A C 1
ATOM 1579 O O . ILE A 1 197 ? 16.915 -2.983 -23.035 1.00 83.31 197 ILE A O 1
ATOM 1583 N N . SER A 1 198 ? 17.891 -2.768 -21.007 1.00 85.56 198 SER A N 1
ATOM 1584 C CA . SER A 1 198 ? 17.039 -3.709 -20.272 1.00 85.56 198 SER A CA 1
ATOM 1585 C C . SER A 1 198 ? 16.433 -3.027 -19.055 1.00 85.56 198 SER A C 1
ATOM 1587 O O . SER A 1 198 ? 17.094 -2.210 -18.413 1.00 85.56 198 SER A O 1
ATOM 1589 N N . LEU A 1 199 ? 15.200 -3.401 -18.707 1.00 84.12 199 LEU A N 1
ATOM 1590 C CA . LEU A 1 199 ? 14.642 -3.107 -17.391 1.00 84.12 199 LEU A CA 1
ATOM 1591 C C . LEU A 1 199 ? 15.017 -4.242 -16.438 1.00 84.12 199 LEU A C 1
ATOM 1593 O O . LEU A 1 199 ? 14.727 -5.412 -16.695 1.00 84.12 199 LEU A O 1
ATOM 1597 N N . ILE A 1 200 ? 15.669 -3.875 -15.343 1.00 79.00 200 ILE A N 1
ATOM 1598 C CA . ILE A 1 200 ? 16.115 -4.796 -14.305 1.00 79.00 200 ILE A CA 1
ATOM 1599 C C . ILE A 1 200 ? 15.419 -4.417 -13.004 1.00 79.00 200 ILE A C 1
ATOM 1601 O O . ILE A 1 200 ? 15.424 -3.249 -12.616 1.00 79.00 200 ILE A O 1
ATOM 1605 N N . ILE A 1 201 ? 14.844 -5.414 -12.338 1.00 76.12 201 ILE A N 1
ATOM 1606 C CA . ILE A 1 201 ? 14.370 -5.310 -10.963 1.00 76.12 201 ILE A CA 1
ATOM 1607 C C . ILE A 1 201 ? 15.447 -5.950 -10.084 1.00 76.12 201 ILE A C 1
ATOM 1609 O O . ILE A 1 201 ? 15.786 -7.119 -10.256 1.00 76.12 201 ILE A O 1
ATOM 1613 N N . GLU A 1 202 ? 16.031 -5.163 -9.182 1.00 66.50 202 GLU A N 1
ATOM 1614 C CA . GLU A 1 202 ? 16.978 -5.663 -8.186 1.00 66.50 202 GLU A CA 1
ATOM 1615 C C . GLU A 1 202 ? 16.239 -5.872 -6.864 1.00 66.50 202 GLU A C 1
ATOM 1617 O O . GLU A 1 202 ? 15.765 -4.915 -6.246 1.00 66.50 202 GLU A O 1
ATOM 1622 N N . ILE A 1 203 ? 16.161 -7.121 -6.401 1.00 56.31 203 ILE A N 1
ATOM 1623 C CA . ILE A 1 203 ? 15.719 -7.412 -5.037 1.00 56.31 203 ILE A CA 1
ATOM 1624 C C . ILE A 1 203 ? 16.944 -7.259 -4.136 1.00 56.31 203 ILE A C 1
ATOM 1626 O O . ILE A 1 203 ? 17.669 -8.217 -3.860 1.00 56.31 203 ILE A O 1
ATOM 1630 N N . LEU A 1 204 ? 17.193 -6.035 -3.666 1.00 49.03 204 LEU A N 1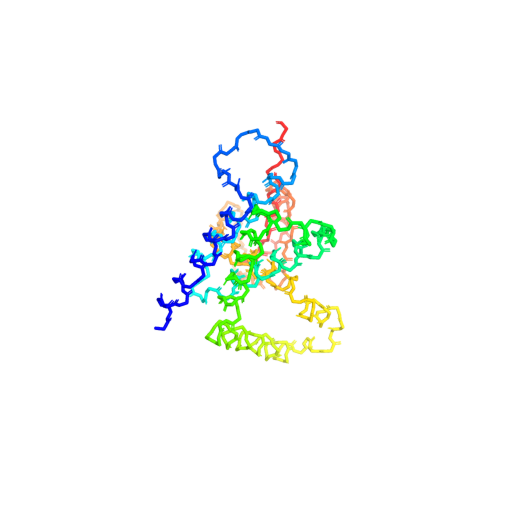
ATOM 1631 C CA . LEU A 1 204 ? 18.136 -5.805 -2.576 1.00 49.03 204 LEU A CA 1
ATOM 1632 C C . LEU A 1 204 ? 17.559 -6.438 -1.304 1.00 49.03 204 LEU A C 1
ATOM 1634 O O . LEU A 1 204 ? 16.805 -5.808 -0.562 1.00 49.03 204 LEU A O 1
ATOM 1638 N N . PHE A 1 205 ? 17.947 -7.680 -1.012 1.00 40.84 205 PHE A N 1
ATOM 1639 C CA . PHE A 1 205 ? 17.930 -8.152 0.366 1.00 40.84 205 PHE A CA 1
ATOM 1640 C C . PHE A 1 205 ? 18.909 -7.279 1.151 1.00 40.84 205 PHE A C 1
ATOM 1642 O O . PHE A 1 205 ? 20.102 -7.566 1.226 1.00 40.84 205 PHE A O 1
ATOM 1649 N N . VAL A 1 206 ? 18.400 -6.227 1.791 1.00 38.06 206 VAL A N 1
ATOM 1650 C CA . VAL A 1 206 ? 19.071 -5.617 2.943 1.00 38.06 206 VAL A CA 1
ATOM 1651 C C . VAL A 1 206 ? 18.869 -6.570 4.126 1.00 38.06 206 VAL A C 1
ATOM 1653 O O . VAL A 1 206 ? 18.149 -6.296 5.079 1.00 38.06 206 VAL A O 1
ATOM 1656 N N . GLY A 1 207 ? 19.450 -7.764 4.008 1.00 31.94 207 GLY A N 1
ATOM 1657 C CA . GLY A 1 207 ? 19.588 -8.722 5.089 1.00 31.94 207 GLY A CA 1
ATOM 1658 C C . GLY A 1 207 ? 20.778 -8.301 5.931 1.00 31.94 207 GLY A C 1
ATOM 1659 O O . GLY A 1 207 ? 21.895 -8.748 5.689 1.00 31.94 207 GLY A O 1
ATOM 1660 N N . GLY A 1 208 ? 20.533 -7.408 6.889 1.00 32.84 208 GLY A N 1
ATOM 1661 C CA . GLY A 1 208 ? 21.424 -7.261 8.029 1.00 32.84 208 GLY A CA 1
ATOM 1662 C C . GLY A 1 208 ? 21.394 -8.555 8.838 1.00 32.84 208 GLY A C 1
ATOM 1663 O O . GLY A 1 208 ? 20.343 -8.924 9.363 1.00 32.84 208 GLY A O 1
ATOM 1664 N N . TYR A 1 209 ? 22.535 -9.234 8.897 1.00 35.06 209 TYR A N 1
ATOM 1665 C CA . TYR A 1 209 ? 22.916 -10.026 10.061 1.00 35.06 209 TYR A CA 1
ATOM 1666 C C . TYR A 1 209 ? 23.823 -9.164 10.935 1.00 35.06 209 TYR A C 1
ATOM 1668 O O . TYR A 1 209 ? 24.674 -8.452 10.351 1.00 35.06 209 TYR A O 1
#

Foldseek 3Di:
DLVVLLVLLVVLLVLLCVLLVADLPDPDDDPVNVVSSVLSVLLVVCSVLPSLSLLSLLSSVVVLVVCVVPDDDDPVCVVVPVVVVVVSVVSSVVSVVSSPDPVNVVSNVVVLVVVCVVCVVVVNNPPPVVVCCSVVSNNVSVVVSVVSVCVVVDDDDDDPDDDDDPPPDDADEDPDEAEDADPVVVVVVVVPDGHHDHHYDYPPPPDDD

Solvent-accessible surface area (backbone atoms only — not comparable to full-atom values): 12575 Å² total; per-residue (Å²): 108,70,72,56,52,52,50,53,49,50,53,42,49,51,54,50,40,63,73,67,66,60,63,86,82,62,88,74,76,56,75,63,55,50,51,53,42,52,49,53,50,52,36,52,55,32,47,73,71,36,86,80,37,48,54,25,52,51,53,48,52,50,52,53,52,54,49,59,75,70,58,86,78,56,70,65,57,61,73,68,59,42,64,69,59,56,50,52,50,52,51,51,52,52,41,52,56,59,67,66,31,66,71,60,48,50,54,47,50,56,52,54,50,52,50,52,53,49,31,52,74,71,69,43,69,81,38,65,67,61,47,51,40,57,72,62,45,62,58,45,36,52,51,50,50,53,48,53,53,47,61,74,64,64,74,91,82,83,87,84,83,71,84,78,76,63,95,88,71,69,72,40,78,51,87,62,79,45,79,34,79,44,71,68,59,44,52,63,53,52,74,76,47,80,65,55,49,70,55,72,48,72,54,77,77,83,71,82,126

Mean predicted aligned error: 9.67 Å

Sequence (209 aa):
MLLDMSRLLEQALTLWIDLLQIDENMTTGSSEQFKNRDQVRTIRETLVRDSSGVTALFLLKNSVSHYLANTAISLQQIINGDRDYLNTLSQVQSLLKLLDNEVLNEHGHQFMEAINLALLHYQLNGNKVLRTLVDDGHTIWKMRHEALYSVEKLNVFQFLSGEPEPAGVKPQYHKDIYDWWNINSLLSGSVGMPSGISLIIEILFVGGY

Nearest PDB structures (foldseek):
  6jlf-assembly1_D  TM=2.129E-01  e=5.633E+00  Klebsiella pneumoniae IS53

Organism: NCBI:txid1907941